Protein AF-A0A5C8KXN1-F1 (afdb_monomer)

Radius of gyration: 22.76 Å; Cα contacts (8 Å, |Δi|>4): 412; chains: 1; bounding box: 54×72×53 Å

Sequence (334 aa):
MTYLAVIAALSIFSLLAGGRVLEQFNQSLTIHLWFLLMFLFTQALLPLSLKADRRFGLGAVAALVLATALVDLARAMPLAAGELPVLGERVTDSGQALGWINAIAVWLLPQQLGIAWRKGRFSGPWTGLGFLLLGLAWLLGTFVLGYPAAMVGVDFEGRSNMLPPTLALVGVIWLQVGAVLLLERPAHALLDRLDLGRTVALVAAMGMPLYLWHKLAELPAAWLGARLQLPIDAGLPGDSSFWMGRLWWLGLCLLMVVPVIAAVLSFELRRRRDLQAARDTATIVAGGVALSAGIAVALALGAWPGALLGVVGVAAASWWLRVAPPPGSARDPR

Mean predicted aligned error: 6.68 Å

pLDDT: mean 89.14, std 10.02, range [38.12, 98.5]

Structure (mmCIF, N/CA/C/O backbone):
data_AF-A0A5C8KXN1-F1
#
_entry.id   AF-A0A5C8KXN1-F1
#
loop_
_atom_site.group_PDB
_atom_site.id
_atom_site.type_symbol
_atom_site.label_atom_id
_atom_site.label_alt_id
_atom_site.label_comp_id
_atom_site.label_asym_id
_atom_site.label_entity_id
_atom_site.label_seq_id
_atom_site.pdbx_PDB_ins_code
_atom_site.Cartn_x
_atom_site.Cartn_y
_atom_site.Cartn_z
_atom_site.occupancy
_atom_site.B_iso_or_equiv
_atom_site.auth_seq_id
_atom_site.auth_comp_id
_atom_site.auth_asym_id
_atom_site.auth_atom_id
_atom_site.pdbx_PDB_model_num
ATOM 1 N N . MET A 1 1 ? -3.294 17.177 -5.575 1.00 84.50 1 MET A N 1
ATOM 2 C CA . MET A 1 1 ? -3.221 18.355 -6.472 1.00 84.50 1 MET A CA 1
ATOM 3 C C . MET A 1 1 ? -1.786 18.839 -6.613 1.00 84.50 1 MET A C 1
ATOM 5 O O . MET A 1 1 ? -1.248 18.687 -7.694 1.00 84.50 1 MET A O 1
ATOM 9 N N . THR A 1 2 ? -1.155 19.347 -5.543 1.00 89.50 2 THR A N 1
ATOM 10 C CA . THR A 1 2 ? 0.216 19.899 -5.581 1.00 89.50 2 THR A CA 1
ATOM 11 C C . THR A 1 2 ? 1.223 18.946 -6.220 1.00 89.50 2 THR A C 1
ATOM 13 O O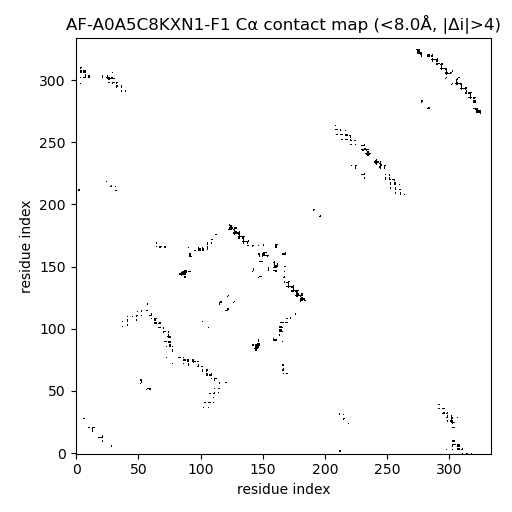 . THR A 1 2 ? 1.955 19.349 -7.110 1.00 89.50 2 THR A O 1
ATOM 16 N N . TYR A 1 3 ? 1.196 17.673 -5.819 1.00 91.69 3 TYR A N 1
ATOM 17 C CA . TYR A 1 3 ? 2.082 16.647 -6.361 1.00 91.69 3 TYR A CA 1
ATOM 18 C C . TYR A 1 3 ? 1.989 16.509 -7.890 1.00 91.69 3 TYR A C 1
ATOM 20 O O . TYR A 1 3 ? 2.976 16.708 -8.591 1.00 91.69 3 TYR A O 1
ATOM 28 N N . LEU A 1 4 ? 0.782 16.260 -8.417 1.00 91.75 4 LEU A N 1
ATOM 29 C CA . LEU A 1 4 ? 0.565 16.132 -9.861 1.00 91.75 4 LEU A CA 1
ATOM 30 C C . LEU A 1 4 ? 0.904 17.425 -10.619 1.00 91.75 4 LEU A C 1
ATOM 32 O O . LEU A 1 4 ? 1.424 17.356 -11.725 1.00 91.75 4 LEU A O 1
ATOM 36 N N . ALA A 1 5 ? 0.659 18.596 -10.022 1.00 91.75 5 ALA A N 1
ATOM 37 C CA . ALA A 1 5 ? 1.014 19.877 -10.631 1.00 91.75 5 ALA A CA 1
ATOM 38 C C . ALA A 1 5 ? 2.534 20.052 -10.756 1.00 91.75 5 ALA A C 1
ATOM 40 O O . ALA A 1 5 ? 3.011 20.497 -11.797 1.00 91.75 5 ALA A O 1
ATOM 41 N N . VAL A 1 6 ? 3.297 19.657 -9.731 1.00 91.56 6 VAL A N 1
ATOM 42 C CA . VAL A 1 6 ? 4.765 19.687 -9.784 1.00 91.56 6 VAL A CA 1
ATOM 43 C C . VAL A 1 6 ? 5.296 18.696 -10.812 1.00 91.56 6 VAL A C 1
ATOM 45 O O . VAL A 1 6 ? 6.147 19.071 -11.610 1.00 91.56 6 VAL A O 1
ATOM 48 N N . ILE A 1 7 ? 4.763 17.473 -10.871 1.00 91.56 7 ILE A N 1
ATOM 49 C CA . ILE A 1 7 ? 5.172 16.505 -11.900 1.00 91.56 7 ILE A CA 1
ATOM 50 C C . ILE A 1 7 ? 4.841 17.009 -13.304 1.00 91.56 7 ILE A C 1
ATOM 52 O O . ILE A 1 7 ? 5.679 16.896 -14.196 1.00 91.56 7 ILE A O 1
ATOM 56 N N . ALA A 1 8 ? 3.660 17.595 -13.511 1.00 91.06 8 ALA A N 1
ATOM 57 C CA . ALA A 1 8 ? 3.289 18.172 -14.799 1.00 91.06 8 ALA A CA 1
ATOM 58 C C . ALA A 1 8 ? 4.257 19.298 -15.203 1.00 91.06 8 ALA A C 1
ATOM 60 O O . ALA A 1 8 ? 4.746 19.308 -16.330 1.00 91.06 8 ALA A O 1
ATOM 61 N N . ALA A 1 9 ? 4.603 20.197 -14.275 1.00 90.88 9 ALA A N 1
ATOM 62 C CA . ALA A 1 9 ? 5.568 21.269 -14.519 1.00 90.88 9 ALA A CA 1
ATOM 63 C C . ALA A 1 9 ? 6.977 20.734 -14.827 1.00 90.88 9 ALA A C 1
ATOM 65 O O . ALA A 1 9 ? 7.603 21.181 -15.787 1.00 90.88 9 ALA A O 1
ATOM 66 N N . LEU A 1 10 ? 7.456 19.744 -14.064 1.00 88.56 10 LEU A N 1
ATOM 67 C CA . LEU A 1 10 ? 8.739 19.077 -14.313 1.00 88.56 10 LEU A CA 1
ATOM 68 C C . LEU A 1 10 ? 8.760 18.376 -15.672 1.00 88.56 10 LEU A C 1
ATOM 70 O O . LEU A 1 10 ? 9.767 18.430 -16.373 1.00 88.56 10 LEU A O 1
ATOM 74 N N . SER A 1 11 ? 7.646 17.760 -16.063 1.00 88.44 11 SER A N 1
ATOM 75 C CA . SER A 1 11 ? 7.512 17.093 -17.357 1.00 88.44 11 SER A CA 1
ATOM 76 C C . SER A 1 11 ? 7.594 18.092 -18.509 1.00 88.44 11 SER A C 1
ATOM 78 O O . SER A 1 11 ? 8.370 17.889 -19.437 1.00 88.44 11 SER A O 1
ATOM 80 N N . ILE A 1 12 ? 6.866 19.210 -18.416 1.00 88.81 12 ILE A N 1
ATOM 81 C CA . ILE A 1 12 ? 6.925 20.299 -19.403 1.00 88.81 12 ILE A CA 1
ATOM 82 C C . ILE A 1 12 ? 8.348 20.859 -19.492 1.00 88.81 12 ILE A C 1
ATOM 84 O O . ILE A 1 12 ? 8.893 20.981 -20.586 1.00 88.81 12 ILE A O 1
ATOM 88 N N . PHE A 1 13 ? 8.977 21.149 -18.351 1.00 87.81 13 PHE A N 1
ATOM 89 C CA . PHE A 1 13 ? 10.355 21.636 -18.317 1.00 87.81 13 PHE A CA 1
ATOM 90 C C . PHE A 1 13 ? 11.332 20.636 -18.949 1.00 87.81 13 PHE A C 1
ATOM 92 O O . PHE A 1 13 ? 12.185 21.026 -19.743 1.00 87.81 13 PHE A O 1
ATOM 99 N N . SER A 1 14 ? 11.190 19.341 -18.652 1.00 86.25 14 SER A N 1
ATOM 100 C CA . SER A 1 14 ? 12.046 18.306 -19.231 1.00 86.25 14 SER A CA 1
ATOM 101 C C . SER A 1 14 ? 11.882 18.207 -20.746 1.00 86.25 14 SER A C 1
ATOM 103 O O . SER A 1 14 ? 12.890 18.059 -21.432 1.00 86.25 14 SER A O 1
ATOM 105 N N . LEU A 1 15 ? 10.662 18.336 -21.276 1.00 85.75 15 LEU A N 1
ATOM 106 C CA . LEU A 1 15 ? 10.415 18.367 -22.722 1.00 85.75 15 LEU A CA 1
ATOM 107 C C . LEU A 1 15 ? 11.100 19.566 -23.386 1.00 85.75 15 LEU A C 1
ATOM 109 O O . LEU A 1 15 ? 11.745 19.402 -24.419 1.00 85.75 15 LEU A O 1
ATOM 113 N N . LEU A 1 16 ? 11.036 20.743 -22.756 1.00 86.94 16 LEU A N 1
ATOM 114 C CA . LEU A 1 16 ? 11.735 21.945 -23.226 1.00 86.94 16 LEU A CA 1
ATOM 115 C C . LEU A 1 16 ? 13.267 21.794 -23.168 1.00 86.94 16 LEU A C 1
ATOM 117 O O . LEU A 1 16 ? 13.970 22.375 -23.990 1.00 86.94 16 LEU A O 1
ATOM 121 N N . ALA A 1 17 ? 13.784 20.993 -22.233 1.00 83.31 17 ALA A N 1
ATOM 122 C CA . ALA A 1 17 ? 15.212 20.733 -22.037 1.00 83.31 17 ALA A CA 1
ATOM 123 C C . ALA A 1 17 ? 15.749 19.488 -22.786 1.00 83.31 17 ALA A C 1
ATOM 125 O O . ALA A 1 17 ? 16.870 19.054 -22.519 1.00 83.31 17 ALA A O 1
ATOM 126 N N . GLY A 1 18 ? 14.981 18.890 -23.709 1.00 76.81 18 GLY A N 1
ATOM 127 C CA . GLY A 1 18 ? 15.437 17.767 -24.549 1.00 76.81 18 GLY A CA 1
ATOM 128 C C . GLY A 1 18 ? 15.073 16.354 -24.059 1.00 76.81 18 GLY A C 1
ATOM 129 O O . GLY A 1 18 ? 15.656 15.379 -24.526 1.00 76.81 18 GLY A O 1
ATOM 130 N N . GLY A 1 19 ? 14.131 16.219 -23.120 1.00 70.25 19 GLY A N 1
ATOM 131 C CA . GLY A 1 19 ? 13.332 15.007 -22.857 1.00 70.25 19 GLY A CA 1
ATOM 132 C C . GLY A 1 19 ? 13.994 13.830 -22.123 1.00 70.25 19 GLY A C 1
ATOM 133 O O . GLY A 1 19 ? 13.282 13.021 -21.535 1.00 70.25 19 GLY A O 1
ATOM 134 N N . ARG A 1 20 ? 15.330 13.738 -22.086 1.00 68.88 20 ARG A N 1
ATOM 135 C CA . ARG A 1 20 ? 16.053 12.534 -21.606 1.00 68.88 20 ARG A CA 1
ATOM 136 C C . ARG A 1 20 ? 15.731 12.103 -20.170 1.00 68.88 20 ARG A C 1
ATOM 138 O O . ARG A 1 20 ? 15.739 10.917 -19.872 1.00 68.88 20 ARG A O 1
ATOM 145 N N . VAL A 1 21 ? 15.458 13.055 -19.276 1.00 63.97 21 VAL A N 1
ATOM 146 C CA . VAL A 1 21 ? 15.154 12.764 -17.863 1.00 63.97 21 VAL A CA 1
ATOM 147 C C . VAL A 1 21 ? 13.739 12.199 -17.704 1.00 63.97 21 VAL A C 1
ATOM 149 O O . VAL A 1 21 ? 13.503 11.353 -16.850 1.00 63.97 21 VAL A O 1
ATOM 152 N N . LEU A 1 22 ? 12.786 12.630 -18.529 1.00 71.31 22 LEU A N 1
ATOM 153 C CA .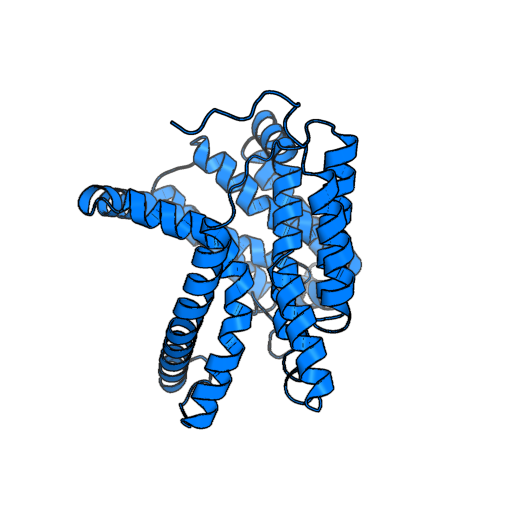 LEU A 1 22 ? 11.396 12.199 -18.415 1.00 71.31 22 LEU A CA 1
ATOM 154 C C . LEU A 1 22 ? 11.209 10.739 -18.840 1.00 71.31 22 LEU A C 1
ATOM 156 O O . LEU A 1 22 ? 10.436 10.027 -18.212 1.00 71.31 22 LEU A O 1
ATOM 160 N N . GLU A 1 23 ? 11.943 10.275 -19.851 1.00 73.75 23 GLU A N 1
ATOM 161 C CA . GLU A 1 23 ? 11.783 8.933 -20.425 1.00 73.75 23 GLU A CA 1
ATOM 162 C C . GLU A 1 23 ? 12.036 7.811 -19.403 1.00 73.75 23 GLU A C 1
ATOM 164 O O . GLU A 1 23 ? 11.234 6.887 -19.282 1.00 73.75 23 GLU A O 1
ATOM 169 N N . GLN A 1 24 ? 13.084 7.940 -18.584 1.00 72.06 24 GLN A N 1
ATOM 170 C CA . GLN A 1 24 ? 13.444 6.939 -17.571 1.00 72.06 24 GLN A CA 1
ATOM 171 C C . GLN A 1 24 ? 12.503 6.932 -16.356 1.00 72.06 24 GLN A C 1
ATOM 173 O O . GLN A 1 24 ? 12.354 5.908 -15.690 1.00 72.06 24 GLN A O 1
ATOM 178 N N . PHE A 1 25 ? 11.849 8.057 -16.059 1.00 77.00 25 PHE A N 1
ATOM 179 C CA . PHE A 1 25 ? 11.115 8.240 -14.803 1.00 77.00 25 PHE A CA 1
ATOM 180 C C . PHE A 1 25 ? 9.614 8.470 -14.971 1.00 77.00 25 PHE A C 1
ATOM 182 O O . PHE A 1 25 ? 8.900 8.566 -13.970 1.00 77.00 25 PHE A O 1
ATOM 189 N N . ASN A 1 26 ? 9.117 8.493 -16.211 1.00 85.50 26 ASN A N 1
ATOM 190 C CA . ASN A 1 26 ? 7.722 8.790 -16.529 1.00 85.50 26 ASN A CA 1
ATOM 191 C C . ASN A 1 26 ? 6.742 7.926 -15.722 1.00 85.50 26 ASN A C 1
ATOM 193 O O . ASN A 1 26 ? 5.816 8.434 -15.088 1.00 85.50 26 ASN A O 1
ATOM 197 N N . GLN A 1 27 ? 6.978 6.613 -15.716 1.00 86.62 27 GLN A N 1
ATOM 198 C CA . GLN A 1 27 ? 6.162 5.651 -14.976 1.00 86.62 27 GLN A CA 1
ATOM 199 C C . GLN A 1 27 ? 6.525 5.611 -13.485 1.00 86.62 27 GLN A C 1
ATOM 201 O O . GLN A 1 27 ? 5.640 5.575 -12.633 1.00 86.62 27 GLN A O 1
ATOM 206 N N . SER A 1 28 ? 7.811 5.704 -13.133 1.00 86.56 28 SER A N 1
ATOM 207 C CA . SER A 1 28 ? 8.256 5.640 -11.729 1.00 86.56 28 SER A CA 1
ATOM 208 C C . SER A 1 28 ? 7.628 6.737 -10.851 1.00 86.56 28 SER A C 1
ATOM 210 O O . SER A 1 28 ? 7.198 6.482 -9.723 1.00 86.56 28 SER A O 1
ATOM 212 N N . LEU A 1 29 ? 7.468 7.948 -11.396 1.00 89.50 29 LEU A N 1
ATOM 213 C CA . LEU A 1 29 ? 6.851 9.079 -10.694 1.00 89.50 29 LEU A CA 1
ATOM 214 C C . LEU A 1 29 ? 5.347 8.925 -10.451 1.00 89.50 29 LEU A C 1
ATOM 216 O O . LEU A 1 29 ? 4.774 9.692 -9.685 1.00 89.50 29 LEU A O 1
ATOM 220 N N . THR A 1 30 ? 4.684 7.961 -11.082 1.00 92.25 30 THR A N 1
ATOM 221 C CA . THR A 1 30 ? 3.230 7.782 -10.958 1.00 92.25 30 THR A CA 1
ATOM 222 C C . THR A 1 30 ? 2.837 6.394 -10.486 1.00 92.25 30 THR A C 1
ATOM 224 O O . THR A 1 30 ? 1.725 6.245 -9.996 1.00 92.25 30 THR A O 1
ATOM 227 N N . ILE A 1 31 ? 3.742 5.408 -10.507 1.00 90.25 31 ILE A N 1
ATOM 228 C CA . ILE A 1 31 ? 3.421 4.027 -10.136 1.00 90.25 31 ILE A CA 1
ATOM 229 C C . ILE A 1 31 ? 2.803 3.948 -8.738 1.00 90.25 31 ILE A C 1
ATOM 231 O O . ILE A 1 31 ? 1.723 3.402 -8.576 1.00 90.25 31 ILE A O 1
ATOM 235 N N . HIS A 1 32 ? 3.387 4.606 -7.734 1.00 91.12 32 HIS A N 1
ATOM 236 C CA . HIS A 1 32 ? 2.858 4.623 -6.365 1.00 91.12 32 HIS A CA 1
ATOM 237 C C . HIS A 1 32 ? 1.430 5.222 -6.264 1.00 91.12 32 HIS A C 1
ATOM 239 O O . HIS A 1 32 ? 0.727 5.020 -5.279 1.00 91.12 32 HIS A O 1
ATOM 245 N N . LEU A 1 33 ? 0.903 5.908 -7.276 1.00 93.31 33 LEU A N 1
ATOM 246 C CA . LEU A 1 33 ? -0.486 6.373 -7.247 1.00 93.31 33 LEU A CA 1
ATOM 247 C C . LEU A 1 33 ? -1.510 5.222 -7.241 1.00 93.31 33 LEU A C 1
ATOM 249 O O . LEU A 1 33 ? -2.632 5.427 -6.775 1.00 93.31 33 LEU A O 1
ATOM 253 N N . TRP A 1 34 ? -1.136 4.007 -7.667 1.00 91.31 34 TRP A N 1
ATOM 254 C CA . TRP A 1 34 ? -2.027 2.839 -7.612 1.00 91.31 34 TRP A CA 1
ATOM 255 C C . TRP A 1 34 ? -2.478 2.529 -6.177 1.00 91.31 34 TRP A C 1
ATOM 257 O O . TRP A 1 34 ? -3.666 2.323 -5.928 1.00 91.31 34 TRP A O 1
ATOM 267 N N . PHE A 1 35 ? -1.562 2.577 -5.204 1.00 90.56 35 PHE A N 1
ATOM 268 C CA . PHE A 1 35 ? -1.917 2.334 -3.807 1.00 90.56 35 PHE A CA 1
ATOM 269 C C . PHE A 1 35 ? -2.748 3.486 -3.237 1.00 90.56 35 PHE A C 1
ATOM 271 O O . PHE A 1 35 ? -3.623 3.241 -2.414 1.00 90.56 35 PHE A O 1
ATOM 278 N N . LEU A 1 36 ? -2.575 4.724 -3.719 1.00 92.69 36 LEU A N 1
ATOM 279 C CA . LEU A 1 36 ? -3.463 5.825 -3.334 1.00 92.69 36 LEU A CA 1
ATOM 280 C C . LEU A 1 36 ? -4.910 5.569 -3.783 1.00 92.69 36 LEU A C 1
ATOM 282 O O . LEU A 1 36 ? -5.832 5.836 -3.015 1.00 92.69 36 LEU A O 1
ATOM 286 N N . LEU A 1 37 ? -5.120 5.021 -4.986 1.00 92.81 37 LEU A N 1
ATOM 287 C CA . LEU A 1 37 ? -6.454 4.610 -5.446 1.00 92.81 37 LEU A CA 1
ATOM 288 C C . LEU A 1 37 ? -7.045 3.525 -4.543 1.00 92.81 37 LEU A C 1
ATOM 290 O O . LEU A 1 37 ? -8.185 3.655 -4.098 1.00 92.81 37 LEU A O 1
ATOM 294 N N . MET A 1 38 ? -6.263 2.488 -4.230 1.00 91.06 38 MET A N 1
ATOM 295 C CA . MET A 1 38 ? -6.711 1.407 -3.344 1.00 91.06 38 MET A CA 1
ATOM 296 C C . MET A 1 38 ? -7.004 1.913 -1.932 1.00 91.06 38 MET A C 1
ATOM 298 O O . MET A 1 38 ? -8.001 1.516 -1.329 1.00 91.06 38 MET A O 1
ATOM 302 N N . PHE A 1 39 ? -6.185 2.832 -1.420 1.00 92.00 39 PHE A N 1
ATOM 303 C CA . PHE A 1 39 ? -6.394 3.481 -0.134 1.00 92.00 39 PHE A CA 1
ATOM 304 C C . PHE A 1 39 ? -7.705 4.269 -0.125 1.00 92.00 39 PHE A C 1
ATOM 306 O O . PHE A 1 39 ? -8.543 4.029 0.739 1.00 92.00 39 PHE A O 1
ATOM 313 N N . LEU A 1 40 ? -7.927 5.155 -1.103 1.00 93.19 40 LEU A N 1
ATOM 314 C CA . LEU A 1 40 ? -9.163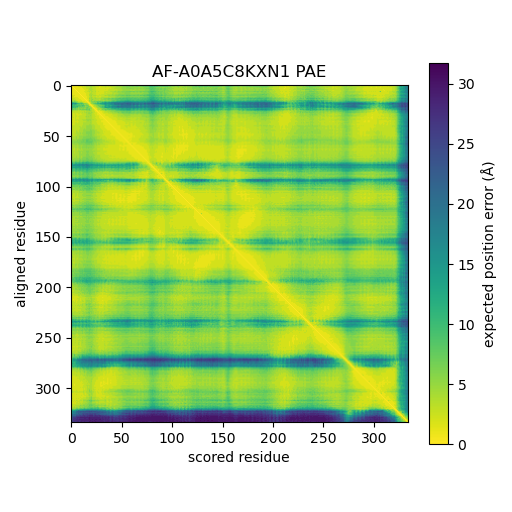 5.940 -1.207 1.00 93.19 40 LEU A CA 1
ATOM 315 C C . LEU A 1 40 ? -10.399 5.042 -1.296 1.00 93.19 40 LEU A C 1
ATOM 317 O O . LEU A 1 40 ? -11.383 5.281 -0.598 1.00 93.19 40 LEU A O 1
ATOM 321 N N . PHE A 1 41 ? -10.329 3.986 -2.104 1.00 92.25 41 PHE A N 1
ATOM 322 C CA . PHE A 1 41 ? -11.393 2.997 -2.228 1.00 92.25 41 PHE A CA 1
ATOM 323 C C . PHE A 1 41 ? -11.666 2.273 -0.900 1.00 92.25 41 PHE A C 1
ATOM 325 O O . PHE A 1 41 ? -12.806 2.207 -0.440 1.00 92.25 41 PHE A O 1
ATOM 332 N N . THR A 1 42 ? -10.616 1.800 -0.229 1.00 94.19 42 THR A N 1
ATOM 333 C CA . THR A 1 42 ? -10.706 1.116 1.071 1.00 94.19 42 THR A CA 1
ATOM 334 C C . THR A 1 42 ? -11.315 2.028 2.141 1.00 94.19 42 THR A C 1
ATOM 336 O O . THR A 1 42 ? -12.223 1.611 2.866 1.00 94.19 42 THR A O 1
ATOM 339 N N . GLN A 1 43 ? -10.897 3.299 2.177 1.00 93.69 43 GLN A N 1
ATOM 340 C CA . GLN A 1 43 ? -11.454 4.313 3.075 1.00 93.69 43 GLN A CA 1
ATOM 341 C C . GLN A 1 43 ? -12.920 4.632 2.754 1.00 93.69 43 GLN A C 1
ATOM 343 O O . GLN A 1 43 ? -13.736 4.746 3.668 1.00 93.69 43 GLN A O 1
ATOM 348 N N . ALA A 1 44 ? -13.297 4.713 1.475 1.00 93.25 44 ALA A N 1
ATOM 349 C CA . ALA A 1 44 ? -14.690 4.918 1.072 1.00 93.25 44 ALA A CA 1
ATOM 350 C C . ALA A 1 44 ? -15.603 3.769 1.543 1.00 93.25 44 ALA A C 1
ATOM 352 O O . ALA A 1 44 ? -16.763 3.991 1.893 1.00 93.25 44 ALA A O 1
ATOM 353 N N . LEU A 1 45 ? -15.066 2.548 1.624 1.00 95.62 45 LEU A N 1
ATOM 354 C CA . LEU A 1 45 ? -15.764 1.360 2.122 1.00 95.62 45 LEU A CA 1
ATOM 355 C C . LEU A 1 45 ? -15.672 1.167 3.645 1.00 95.62 45 LEU A C 1
ATOM 357 O O . LEU A 1 45 ? -16.229 0.197 4.173 1.00 95.62 45 LEU A O 1
ATOM 361 N N . LEU A 1 46 ? -15.034 2.077 4.388 1.00 96.06 46 LEU A N 1
ATOM 362 C CA . LEU A 1 46 ? -14.943 2.000 5.850 1.00 96.06 46 LEU A CA 1
ATOM 363 C C . LEU A 1 46 ? -16.319 1.897 6.541 1.00 96.06 46 LEU A C 1
ATOM 365 O O . LEU A 1 46 ? -16.472 1.035 7.411 1.00 96.06 46 LEU A O 1
ATOM 369 N N . PRO A 1 47 ? -17.365 2.669 6.167 1.00 95.75 47 PRO A N 1
ATOM 370 C CA . PRO A 1 47 ? -18.680 2.548 6.799 1.00 95.75 47 PRO A CA 1
ATOM 371 C C . PRO A 1 47 ? -19.309 1.164 6.602 1.00 95.75 47 PRO A C 1
ATOM 373 O O . PRO A 1 47 ? -19.938 0.632 7.520 1.00 95.75 47 PRO A O 1
ATOM 376 N N . LEU A 1 48 ? -19.127 0.567 5.421 1.00 96.88 48 LEU A N 1
ATOM 377 C CA . LEU A 1 48 ? -19.585 -0.792 5.128 1.00 96.88 48 LEU A CA 1
ATOM 378 C C . LEU A 1 48 ? -18.773 -1.819 5.912 1.00 96.88 48 LEU A C 1
ATOM 380 O O . LEU A 1 48 ? -19.352 -2.742 6.482 1.00 96.88 48 LEU A O 1
ATOM 384 N N . SER A 1 49 ? -17.464 -1.600 6.040 1.00 97.38 49 SER A N 1
ATOM 385 C CA . SER A 1 49 ? -16.585 -2.456 6.835 1.00 97.38 49 SER A CA 1
ATOM 386 C C . SER A 1 49 ? -17.010 -2.477 8.306 1.00 97.38 49 SER A C 1
ATOM 388 O O . SER A 1 49 ? -17.199 -3.544 8.886 1.00 97.38 49 SER A O 1
ATOM 390 N N . LEU A 1 50 ? -17.308 -1.304 8.877 1.00 97.75 50 LEU A N 1
ATOM 391 C CA . LEU A 1 50 ? -17.826 -1.159 10.241 1.00 97.75 50 LEU A CA 1
ATOM 392 C C . LEU A 1 50 ? -19.212 -1.791 10.438 1.00 97.75 50 LEU A C 1
ATOM 394 O O . LEU A 1 50 ? -19.521 -2.230 11.549 1.00 97.75 50 LEU A O 1
ATOM 398 N N . LYS A 1 51 ? -20.074 -1.791 9.411 1.00 97.75 51 LYS A N 1
ATOM 399 C CA . LYS A 1 51 ? -21.376 -2.484 9.443 1.00 97.75 51 LYS A CA 1
ATOM 400 C C . LYS A 1 51 ? -21.187 -4.001 9.395 1.00 97.75 51 LYS A C 1
ATOM 402 O O . LYS A 1 51 ? -21.816 -4.705 10.181 1.00 97.75 51 LYS A O 1
ATOM 407 N N . ALA A 1 52 ? -20.302 -4.488 8.527 1.00 97.31 52 ALA A N 1
ATOM 408 C CA . ALA A 1 52 ? -19.981 -5.905 8.408 1.00 97.31 52 ALA A CA 1
ATOM 409 C C . ALA A 1 52 ? -19.376 -6.454 9.707 1.00 97.31 52 ALA A C 1
ATOM 411 O O . ALA A 1 52 ? -19.866 -7.456 10.219 1.00 97.31 52 ALA A O 1
ATOM 412 N N . ASP A 1 53 ? -18.412 -5.758 10.316 1.00 97.06 53 ASP A N 1
ATOM 413 C CA . ASP A 1 53 ? -17.850 -6.173 11.607 1.00 97.06 53 ASP A CA 1
ATOM 414 C C . ASP A 1 53 ? -18.886 -6.110 12.747 1.00 97.06 53 ASP A C 1
ATOM 416 O O . ASP A 1 53 ? -18.896 -6.973 13.625 1.00 97.06 53 ASP A O 1
ATOM 420 N N . ARG A 1 54 ? -19.801 -5.130 12.746 1.00 96.69 54 ARG A N 1
ATOM 421 C CA . ARG A 1 54 ? -20.894 -5.093 13.736 1.00 96.69 54 ARG A CA 1
ATOM 422 C C . ARG A 1 54 ? -21.824 -6.301 13.621 1.00 96.69 54 ARG A C 1
ATOM 424 O O . ARG A 1 54 ? -22.260 -6.806 14.648 1.00 96.69 54 ARG A O 1
ATOM 431 N N . ARG A 1 55 ? -22.127 -6.744 12.397 1.00 97.25 55 ARG A N 1
ATOM 432 C CA . ARG A 1 55 ? -23.074 -7.839 12.140 1.00 97.25 55 ARG A CA 1
ATOM 433 C C . ARG A 1 55 ? -22.444 -9.228 12.238 1.00 97.25 55 ARG A C 1
ATOM 435 O O . ARG A 1 55 ? -23.097 -10.143 12.720 1.00 97.25 55 ARG A O 1
ATOM 442 N N . PHE A 1 56 ? -21.207 -9.382 11.773 1.00 97.44 56 PHE A N 1
ATOM 443 C CA . PHE A 1 56 ? -20.558 -10.685 11.597 1.00 97.44 56 PHE A CA 1
ATOM 444 C C . PHE A 1 56 ? -19.258 -10.841 12.398 1.00 97.44 56 PHE A C 1
ATOM 446 O O . PHE A 1 56 ? -18.736 -11.948 12.502 1.00 97.44 56 PHE A O 1
ATOM 453 N N . GLY A 1 57 ? -18.708 -9.762 12.964 1.00 96.06 57 GLY A N 1
ATOM 454 C CA . GLY A 1 57 ? -17.415 -9.780 13.650 1.00 96.06 57 GLY A CA 1
ATOM 455 C C . GLY A 1 57 ? -16.300 -10.360 12.785 1.00 96.06 57 GLY A C 1
ATOM 456 O O . GLY A 1 57 ? -16.145 -9.975 11.627 1.00 96.06 57 GLY A O 1
ATOM 457 N N . LEU A 1 58 ? -15.563 -11.338 13.323 1.00 97.12 58 LEU A N 1
ATOM 458 C CA . LEU A 1 58 ? -14.517 -12.054 12.580 1.00 97.12 58 LEU A CA 1
ATOM 459 C C . LEU A 1 58 ? -15.064 -12.871 11.394 1.00 97.12 58 LEU A C 1
ATOM 461 O O . LEU A 1 58 ? -14.304 -13.211 10.493 1.00 97.12 58 LEU A O 1
ATOM 465 N N . GLY A 1 59 ? -16.376 -13.114 11.320 1.00 97.50 59 GLY A N 1
ATOM 466 C CA . GLY A 1 59 ? -17.010 -13.678 10.128 1.00 97.50 59 GLY A CA 1
ATOM 467 C C . GLY A 1 59 ? -16.840 -12.795 8.886 1.00 97.50 59 GLY A C 1
ATOM 468 O O . GLY A 1 59 ? -16.740 -13.319 7.782 1.00 97.50 59 GLY A O 1
ATOM 469 N N . ALA A 1 60 ? -16.717 -11.469 9.047 1.00 97.38 60 ALA A N 1
ATOM 470 C CA . ALA A 1 60 ? -16.410 -10.568 7.933 1.00 97.38 60 ALA A CA 1
ATOM 471 C C . ALA A 1 60 ? -14.986 -10.787 7.392 1.00 97.38 60 ALA A C 1
ATOM 473 O O . ALA A 1 60 ? -14.776 -10.751 6.184 1.00 97.38 60 ALA A O 1
ATOM 474 N N . VAL A 1 61 ? -14.023 -11.064 8.278 1.00 97.56 61 VAL A N 1
ATOM 475 C CA . VAL A 1 61 ? -12.644 -11.426 7.908 1.00 97.56 61 VAL A CA 1
ATOM 476 C C . VAL A 1 61 ? -12.646 -12.759 7.158 1.00 97.56 61 VAL A C 1
ATOM 478 O O . VAL A 1 61 ? -12.107 -12.839 6.057 1.00 97.56 61 VAL A O 1
ATOM 481 N N . ALA A 1 62 ? -13.317 -13.778 7.703 1.00 97.94 62 ALA A N 1
ATOM 482 C CA . ALA A 1 62 ? -13.433 -15.087 7.059 1.00 97.94 62 ALA A CA 1
ATOM 483 C C . ALA A 1 62 ? -14.094 -14.998 5.672 1.00 97.94 62 ALA A C 1
ATOM 485 O O . ALA A 1 62 ? -13.631 -15.641 4.733 1.00 97.94 62 ALA A O 1
ATOM 486 N N . ALA A 1 63 ? -15.123 -14.160 5.514 1.00 97.69 63 ALA A N 1
ATOM 487 C CA . ALA A 1 63 ? -15.788 -13.944 4.232 1.00 97.69 63 ALA A CA 1
ATOM 488 C C . ALA A 1 63 ? -14.861 -13.319 3.176 1.00 97.69 63 ALA A C 1
ATOM 490 O O . ALA A 1 63 ? -14.913 -13.728 2.021 1.00 97.69 63 ALA A O 1
ATOM 491 N N . LEU A 1 64 ? -13.996 -12.368 3.551 1.00 97.81 64 LEU A N 1
ATOM 492 C CA . LEU A 1 64 ? -13.018 -11.777 2.626 1.00 97.81 64 LEU A CA 1
ATOM 493 C C . LEU A 1 64 ? -11.945 -12.790 2.200 1.00 97.81 64 LEU A C 1
ATOM 495 O O . LEU A 1 64 ? -11.588 -12.856 1.024 1.00 97.81 64 LEU A O 1
ATOM 499 N N . VAL A 1 65 ? -11.463 -13.612 3.136 1.00 98.19 65 VAL A N 1
ATOM 500 C CA . VAL A 1 65 ? -10.512 -14.698 2.841 1.00 98.19 65 VAL A CA 1
ATOM 501 C C . VAL A 1 65 ? -11.146 -15.729 1.907 1.00 98.19 65 VAL A C 1
ATOM 503 O O . VAL A 1 65 ? -10.544 -16.095 0.900 1.00 98.19 65 VAL A O 1
ATOM 506 N N . LEU A 1 66 ? -12.383 -16.145 2.195 1.00 97.75 66 LEU A N 1
ATOM 507 C CA . LEU A 1 66 ? -13.129 -17.079 1.356 1.00 97.75 66 LEU A CA 1
ATOM 508 C C . LEU A 1 66 ? -13.395 -16.496 -0.035 1.00 97.75 66 LEU A C 1
ATOM 510 O O . LEU A 1 66 ? -13.190 -17.190 -1.022 1.00 97.75 66 LEU A O 1
ATOM 514 N N . ALA A 1 67 ? -13.795 -15.226 -0.130 1.00 96.88 67 ALA A N 1
ATOM 515 C CA . ALA A 1 67 ? -13.982 -14.553 -1.413 1.00 96.88 67 ALA A CA 1
ATOM 516 C C . ALA A 1 67 ? -12.685 -14.550 -2.236 1.00 96.88 67 ALA A C 1
ATOM 518 O O . ALA A 1 67 ? -12.724 -14.870 -3.420 1.00 96.88 67 ALA A O 1
ATOM 519 N N . THR A 1 68 ? -11.544 -14.274 -1.595 1.00 96.81 68 THR A N 1
ATOM 520 C CA . THR A 1 68 ? -10.229 -14.298 -2.254 1.00 96.81 68 THR A CA 1
ATOM 521 C C . THR A 1 68 ? -9.903 -15.695 -2.790 1.00 96.81 68 THR A C 1
ATOM 523 O O . THR A 1 68 ? -9.503 -15.847 -3.942 1.00 96.81 68 THR A O 1
ATOM 526 N N . ALA A 1 69 ? -10.139 -16.734 -1.981 1.00 96.31 69 ALA A N 1
ATOM 527 C CA . ALA A 1 69 ? -9.912 -18.120 -2.381 1.00 96.31 69 ALA A CA 1
ATOM 528 C C . ALA A 1 69 ? -10.832 -18.550 -3.535 1.00 96.31 69 ALA A C 1
ATOM 530 O O . ALA A 1 69 ? -10.377 -19.195 -4.473 1.00 96.31 69 ALA A O 1
ATOM 531 N N . LEU A 1 70 ? -12.113 -18.170 -3.497 1.00 95.69 70 LEU A N 1
ATOM 532 C CA . LEU A 1 70 ? -13.077 -18.490 -4.553 1.00 95.69 70 LEU A CA 1
ATOM 533 C C . LEU A 1 70 ? -12.729 -17.809 -5.878 1.00 95.69 70 LEU A C 1
ATOM 535 O O . LEU A 1 70 ? -12.872 -18.429 -6.927 1.00 95.69 70 LEU A O 1
ATOM 539 N N . VAL A 1 71 ? -12.256 -16.562 -5.845 1.00 95.25 71 VAL A N 1
ATOM 540 C CA . VAL A 1 71 ? -11.795 -15.862 -7.052 1.00 95.25 71 VAL A CA 1
ATOM 541 C C . VAL A 1 71 ? -10.546 -16.528 -7.619 1.00 95.25 71 VAL A C 1
ATOM 543 O O . VAL A 1 71 ? -10.485 -16.733 -8.825 1.00 95.25 71 VAL A O 1
ATOM 546 N N . ASP A 1 72 ? -9.579 -16.919 -6.789 1.00 95.00 72 ASP A N 1
ATOM 547 C CA . ASP A 1 72 ? -8.390 -17.631 -7.274 1.00 95.00 72 ASP A CA 1
ATOM 548 C C . ASP A 1 72 ? -8.743 -19.014 -7.841 1.00 95.00 72 ASP A C 1
ATOM 550 O O . ASP A 1 72 ? -8.278 -19.373 -8.922 1.00 95.00 72 ASP A O 1
ATOM 554 N N . LEU A 1 73 ? -9.663 -19.749 -7.212 1.00 93.19 73 LEU A N 1
ATOM 555 C CA . LEU A 1 73 ? -10.200 -20.991 -7.778 1.00 93.19 73 LEU A CA 1
ATOM 556 C C . LEU A 1 73 ? -10.925 -20.753 -9.111 1.00 93.19 73 LEU A C 1
ATOM 558 O O . LEU A 1 73 ? -10.756 -21.537 -10.042 1.00 93.19 73 LEU A O 1
ATOM 562 N N . ALA A 1 74 ? -11.691 -19.666 -9.231 1.00 92.56 74 ALA A N 1
ATOM 563 C CA . ALA A 1 74 ? -12.367 -19.293 -10.473 1.00 92.56 74 ALA A CA 1
ATOM 564 C C . ALA A 1 74 ? -11.392 -18.830 -11.567 1.00 92.56 74 ALA A C 1
ATOM 566 O O . ALA A 1 74 ? -11.681 -19.010 -12.746 1.00 92.56 74 ALA A O 1
ATOM 567 N N . ARG A 1 75 ? -10.242 -18.252 -11.201 1.00 91.56 75 ARG A N 1
ATOM 568 C CA . ARG A 1 75 ? -9.167 -17.907 -12.143 1.00 91.56 75 ARG A CA 1
ATOM 569 C C . ARG A 1 75 ? -8.473 -19.161 -12.653 1.00 91.56 75 ARG A C 1
ATOM 571 O O . ARG A 1 75 ? -8.322 -19.310 -13.855 1.00 91.56 75 ARG A O 1
ATOM 578 N N . ALA A 1 76 ? -8.098 -20.065 -11.751 1.00 91.00 76 ALA A N 1
ATOM 579 C CA . ALA A 1 76 ? -7.344 -21.261 -12.107 1.00 91.00 76 ALA A CA 1
ATOM 580 C C . ALA A 1 76 ? -8.185 -22.383 -12.737 1.00 91.00 76 ALA A C 1
ATOM 582 O O . ALA A 1 76 ? -7.619 -23.217 -13.443 1.00 91.00 76 ALA A O 1
ATOM 583 N N . MET A 1 77 ? -9.496 -22.428 -12.450 1.00 87.38 77 MET A N 1
ATOM 584 C CA . MET A 1 77 ? -10.450 -23.470 -12.869 1.00 87.38 77 MET A CA 1
ATOM 585 C C . MET A 1 77 ? -9.851 -24.891 -12.857 1.00 87.38 77 MET A C 1
ATOM 587 O O . MET A 1 77 ? -9.796 -25.540 -13.905 1.00 87.38 77 MET A O 1
ATOM 591 N N . PRO A 1 78 ? -9.362 -25.389 -11.703 1.00 83.94 78 PRO A N 1
ATOM 592 C CA . PRO A 1 78 ? -8.767 -26.719 -11.639 1.00 83.94 78 PRO A CA 1
ATOM 593 C C . PRO A 1 78 ? -9.821 -27.790 -11.959 1.00 83.94 78 PRO A C 1
ATOM 595 O O . PRO A 1 78 ? -10.898 -27.812 -11.363 1.00 83.94 78 PRO A O 1
ATOM 598 N N . LEU A 1 79 ? -9.506 -28.688 -12.893 1.00 83.12 79 LEU A N 1
ATOM 599 C CA . LEU A 1 79 ? -10.392 -29.770 -13.343 1.00 83.12 79 LEU A CA 1
ATOM 600 C C . LEU A 1 79 ? -10.155 -31.073 -12.566 1.00 83.12 79 LEU A C 1
ATOM 602 O O . LEU A 1 79 ? -11.032 -31.934 -12.519 1.00 83.12 79 LEU A O 1
ATOM 606 N N . ALA A 1 80 ? -8.986 -31.220 -11.937 1.00 86.19 80 ALA A N 1
ATOM 607 C CA . ALA A 1 80 ? -8.622 -32.393 -11.150 1.00 86.19 80 ALA A CA 1
ATOM 608 C C . ALA A 1 80 ? -7.764 -32.025 -9.930 1.00 86.19 80 ALA A C 1
ATOM 610 O O . ALA A 1 80 ? -7.004 -31.060 -9.950 1.00 86.19 80 ALA A O 1
ATOM 611 N N . ALA A 1 81 ? -7.822 -32.848 -8.876 1.00 82.38 81 ALA A N 1
ATOM 612 C CA . ALA A 1 81 ? -7.022 -32.646 -7.661 1.00 82.38 81 ALA A CA 1
ATOM 613 C C . ALA A 1 81 ? -5.501 -32.690 -7.918 1.00 82.38 81 ALA A C 1
ATOM 615 O O . ALA A 1 81 ? -4.736 -32.059 -7.195 1.00 82.38 81 ALA A O 1
ATOM 616 N N . GLY A 1 82 ? -5.063 -33.388 -8.973 1.00 83.94 82 GLY A N 1
ATOM 617 C CA . GLY A 1 82 ? -3.661 -33.411 -9.401 1.00 83.94 82 GLY A CA 1
ATOM 618 C C . GLY A 1 82 ? -3.135 -32.064 -9.911 1.00 83.94 82 GLY A C 1
ATOM 619 O O . GLY A 1 82 ? -1.929 -31.906 -10.047 1.00 83.94 82 GLY A O 1
ATOM 620 N N . GLU A 1 83 ? -4.012 -31.088 -10.159 1.00 85.69 83 GLU A N 1
ATOM 621 C CA . GLU A 1 83 ? -3.645 -29.747 -10.633 1.00 85.69 83 GLU A CA 1
ATOM 622 C C . GLU A 1 83 ? -3.439 -28.743 -9.487 1.00 85.69 83 GLU A C 1
ATOM 624 O O . GLU A 1 83 ? -3.030 -27.610 -9.726 1.00 85.69 83 GLU A O 1
ATOM 629 N N . LEU A 1 84 ? -3.695 -29.145 -8.235 1.00 85.31 84 LEU A N 1
ATOM 630 C CA . LEU A 1 84 ? -3.500 -28.288 -7.061 1.00 85.31 84 LEU A CA 1
ATOM 631 C C . LEU A 1 84 ? -2.054 -27.782 -6.883 1.00 85.31 84 LEU A C 1
ATOM 633 O O . LEU A 1 84 ? -1.906 -26.621 -6.508 1.00 85.31 84 LEU A O 1
ATOM 637 N N . PRO A 1 85 ? -0.991 -28.568 -7.160 1.00 89.12 85 PRO A N 1
ATOM 638 C CA . PRO A 1 85 ? 0.387 -28.083 -7.028 1.00 89.12 85 PRO A CA 1
ATOM 639 C C . PRO A 1 85 ? 0.762 -26.958 -8.004 1.00 89.12 85 PRO A C 1
ATOM 641 O O . PRO A 1 85 ? 1.702 -26.225 -7.736 1.00 89.12 85 PRO A O 1
ATOM 644 N N . VAL A 1 86 ? 0.031 -26.810 -9.114 1.00 90.00 86 VAL A N 1
ATOM 645 C CA . VAL A 1 86 ? 0.242 -25.757 -10.129 1.00 90.00 86 VAL A CA 1
ATOM 646 C C . VAL A 1 86 ? -0.872 -24.706 -10.102 1.00 90.00 86 VAL A C 1
ATOM 648 O O . VAL A 1 86 ? -1.068 -23.951 -11.057 1.00 90.00 86 VAL A O 1
ATOM 651 N N . LEU A 1 87 ? -1.649 -24.658 -9.014 1.00 91.81 87 LEU A N 1
ATOM 652 C CA . LEU A 1 87 ? -2.788 -23.756 -8.882 1.00 91.81 87 LEU A CA 1
ATOM 653 C C . LEU A 1 87 ? -2.345 -22.296 -9.013 1.00 91.81 87 LEU A C 1
ATOM 655 O O . LEU A 1 87 ? -2.945 -21.548 -9.780 1.00 91.81 87 LEU A O 1
ATOM 659 N N . GLY A 1 88 ? -1.300 -21.893 -8.292 1.00 90.44 88 GLY A N 1
ATOM 660 C CA . GLY A 1 88 ? -0.814 -20.515 -8.281 1.00 90.44 88 GLY A CA 1
ATOM 661 C C . GLY A 1 88 ? -0.271 -20.044 -9.633 1.00 90.44 88 GLY A C 1
ATOM 662 O O . GLY A 1 88 ? -0.530 -18.905 -10.029 1.00 90.44 88 GLY A O 1
ATOM 663 N N . GLU A 1 89 ? 0.381 -20.930 -10.390 1.00 91.38 89 GLU A N 1
ATOM 664 C CA . GLU A 1 89 ? 0.810 -20.657 -11.767 1.00 91.38 89 GLU A CA 1
ATOM 665 C C . GLU A 1 89 ? -0.409 -20.332 -12.635 1.00 91.38 89 GLU A C 1
ATOM 667 O O . GLU A 1 89 ? -0.486 -19.271 -13.248 1.00 91.38 89 GLU A O 1
ATOM 672 N N . ARG A 1 90 ? -1.455 -21.165 -12.577 1.00 90.62 90 ARG A N 1
ATOM 673 C CA . ARG A 1 90 ? -2.701 -20.919 -13.321 1.00 90.62 90 ARG A CA 1
ATOM 674 C C . ARG A 1 90 ? -3.418 -19.650 -12.878 1.00 90.62 90 ARG A C 1
ATOM 676 O O . ARG A 1 90 ? -3.922 -18.915 -13.728 1.00 90.62 90 ARG A O 1
ATOM 683 N N . VAL A 1 91 ? -3.470 -19.378 -11.571 1.00 91.19 91 VAL A N 1
ATOM 684 C CA . VAL A 1 91 ? -4.052 -18.139 -11.026 1.00 91.19 91 VAL A CA 1
ATOM 685 C C . VAL A 1 91 ? -3.363 -16.922 -11.636 1.00 91.19 91 VAL A C 1
ATOM 687 O O . VAL A 1 91 ? -4.032 -15.947 -11.979 1.00 91.19 91 VAL A O 1
ATOM 690 N N . THR A 1 92 ? -2.038 -16.956 -11.754 1.00 89.19 92 THR A N 1
ATOM 691 C CA . THR A 1 92 ? -1.244 -15.806 -12.203 1.00 89.19 92 THR A CA 1
ATOM 692 C C . THR A 1 92 ? -1.187 -15.673 -13.724 1.00 89.19 92 THR A C 1
ATOM 694 O O . THR A 1 92 ? -1.239 -14.548 -14.221 1.00 89.19 92 THR A O 1
ATOM 697 N N . ASP A 1 93 ? -1.224 -16.784 -14.457 1.00 86.56 93 ASP A N 1
ATOM 698 C CA . ASP A 1 93 ? -1.168 -16.796 -15.922 1.00 86.56 93 ASP A CA 1
ATOM 699 C C . ASP A 1 93 ? -2.538 -16.516 -16.581 1.00 86.56 93 ASP A C 1
ATOM 701 O O . ASP A 1 93 ? -2.604 -16.092 -17.737 1.00 86.56 93 ASP A O 1
ATOM 705 N N . SER A 1 94 ? -3.655 -16.705 -15.863 1.00 77.69 94 SER A N 1
ATOM 706 C CA . SER A 1 94 ? -5.009 -16.630 -16.432 1.00 77.69 94 SER A CA 1
ATOM 707 C C . SER A 1 94 ? -5.999 -15.775 -15.624 1.00 77.69 94 SER A C 1
ATOM 709 O O . SER A 1 94 ? -5.775 -15.399 -14.473 1.00 77.69 94 SER A O 1
ATOM 711 N N . GLY A 1 95 ? -7.119 -15.398 -16.257 1.00 73.75 95 GLY A N 1
ATOM 712 C CA . GLY A 1 95 ? -8.241 -14.746 -15.569 1.00 73.75 95 GLY A CA 1
ATOM 713 C C . GLY A 1 95 ? -7.929 -13.371 -14.960 1.00 73.75 95 GLY A C 1
ATOM 714 O O . GLY A 1 95 ? -8.564 -12.984 -13.979 1.00 73.75 95 GLY A O 1
ATOM 715 N N . GLN A 1 96 ? -6.978 -12.612 -15.524 1.00 78.06 96 GLN A N 1
ATOM 716 C CA . GLN A 1 96 ? -6.487 -11.353 -14.934 1.00 78.06 96 GLN A CA 1
ATOM 717 C C . GLN A 1 96 ? -7.599 -10.331 -14.638 1.00 78.06 96 GLN A C 1
ATOM 719 O O . GLN A 1 96 ? -7.548 -9.637 -13.624 1.00 78.06 96 GLN A O 1
ATOM 724 N N . ALA A 1 97 ? -8.644 -10.273 -15.474 1.00 83.62 97 ALA A N 1
ATOM 725 C CA . ALA A 1 97 ? -9.799 -9.404 -15.243 1.00 83.62 97 ALA A CA 1
ATOM 726 C C . ALA A 1 97 ? -10.558 -9.761 -13.949 1.00 83.62 97 ALA A C 1
ATOM 728 O O . ALA A 1 97 ? -10.910 -8.869 -13.180 1.00 83.62 97 ALA A O 1
ATOM 729 N N . LEU A 1 98 ? -10.758 -11.057 -13.678 1.00 86.12 98 LEU A N 1
ATOM 730 C CA . LEU A 1 98 ? -11.387 -11.540 -12.442 1.00 86.12 98 LEU A CA 1
ATOM 731 C C . LEU A 1 98 ? -10.492 -11.302 -11.225 1.00 86.12 98 LEU A C 1
ATOM 733 O O . LEU A 1 98 ? -10.997 -11.001 -10.147 1.00 86.12 98 LEU A O 1
ATOM 737 N N . GLY A 1 99 ? -9.170 -11.364 -11.400 1.00 83.88 99 GLY A N 1
ATOM 738 C CA . GLY A 1 99 ? -8.209 -11.073 -10.336 1.00 83.88 99 GLY A CA 1
ATOM 739 C C . GLY A 1 99 ? -8.387 -9.686 -9.715 1.00 83.88 99 GLY A C 1
ATOM 740 O O . GLY A 1 99 ? -8.149 -9.516 -8.523 1.00 83.88 99 GLY A O 1
ATOM 741 N N . TRP A 1 100 ? -8.894 -8.696 -10.451 1.00 88.25 100 TRP A N 1
ATOM 742 C CA . TRP A 1 100 ? -9.170 -7.376 -9.874 1.00 88.25 100 TRP A CA 1
ATOM 743 C C . TRP A 1 100 ? -10.286 -7.380 -8.816 1.00 88.25 100 TRP A C 1
ATOM 745 O O . TRP A 1 100 ? -10.316 -6.483 -7.975 1.00 88.25 100 TRP A O 1
ATOM 755 N N . ILE A 1 101 ? -11.140 -8.410 -8.764 1.00 88.62 101 ILE A N 1
ATOM 756 C CA . ILE A 1 101 ? -12.090 -8.605 -7.654 1.00 88.62 101 ILE A CA 1
ATOM 757 C C . ILE A 1 101 ? -11.328 -8.840 -6.340 1.00 88.62 101 ILE A C 1
ATOM 759 O O . ILE A 1 101 ? -11.713 -8.297 -5.300 1.00 88.62 101 ILE A O 1
ATOM 763 N N . ASN A 1 102 ? -10.197 -9.555 -6.382 1.00 93.06 102 ASN A N 1
ATOM 764 C CA . ASN A 1 102 ? -9.352 -9.753 -5.203 1.00 93.06 102 ASN A CA 1
ATOM 765 C C . ASN A 1 102 ? -8.720 -8.468 -4.697 1.00 93.06 102 ASN A C 1
ATOM 767 O O . ASN A 1 102 ? -8.416 -8.397 -3.511 1.00 93.06 102 ASN A O 1
ATOM 771 N N . ALA A 1 103 ? -8.570 -7.432 -5.528 1.00 89.56 103 ALA A N 1
ATOM 772 C CA . ALA A 1 103 ? -8.146 -6.134 -5.018 1.00 89.56 103 ALA A CA 1
ATOM 773 C C . ALA A 1 103 ? -9.109 -5.651 -3.924 1.00 89.56 103 ALA A C 1
ATOM 775 O O . ALA A 1 103 ? -8.680 -5.231 -2.856 1.00 89.56 103 ALA A O 1
ATOM 776 N N . ILE A 1 104 ? -10.416 -5.815 -4.112 1.00 90.38 104 ILE A N 1
ATOM 777 C CA . ILE A 1 104 ? -11.396 -5.440 -3.089 1.00 90.38 104 ILE A CA 1
ATOM 778 C C . ILE A 1 104 ? -11.229 -6.320 -1.845 1.00 90.38 104 ILE A C 1
ATOM 780 O O . ILE A 1 104 ? -11.110 -5.804 -0.735 1.00 90.38 104 ILE A O 1
ATOM 784 N N . ALA A 1 105 ? -11.209 -7.642 -2.019 1.00 94.38 105 ALA A N 1
ATOM 785 C CA . ALA A 1 105 ? -11.211 -8.570 -0.893 1.00 94.38 105 ALA A CA 1
ATOM 786 C C . ALA A 1 105 ? -9.926 -8.485 -0.049 1.00 94.38 105 ALA A C 1
ATOM 788 O O . ALA A 1 105 ? -9.993 -8.336 1.175 1.00 94.38 105 ALA A O 1
ATOM 789 N N . VAL A 1 106 ? -8.765 -8.516 -0.707 1.00 95.81 106 VAL A N 1
ATOM 790 C CA . VAL A 1 106 ? -7.446 -8.511 -0.064 1.00 95.81 106 VAL A CA 1
ATOM 791 C C . VAL A 1 106 ? -7.155 -7.159 0.582 1.00 95.81 106 VAL A C 1
ATOM 793 O O . VAL A 1 106 ? -6.709 -7.135 1.725 1.00 95.81 106 VAL A O 1
ATOM 796 N N . TRP A 1 107 ? -7.453 -6.026 -0.069 1.00 94.19 107 TRP A N 1
ATOM 797 C CA . TRP A 1 107 ? -7.160 -4.705 0.515 1.00 94.19 107 TRP A CA 1
ATOM 798 C C . TRP A 1 107 ? -8.125 -4.305 1.641 1.00 94.19 107 TRP A C 1
ATOM 800 O O . TRP A 1 107 ? -7.737 -3.557 2.541 1.00 94.19 107 TRP A O 1
ATOM 810 N N . LEU A 1 108 ? -9.353 -4.840 1.668 1.00 96.81 108 LEU A N 1
ATOM 811 C CA . LEU A 1 108 ? -10.264 -4.661 2.807 1.00 96.81 108 LEU A CA 1
ATOM 812 C C . LEU A 1 108 ? -9.883 -5.514 4.022 1.00 96.81 108 LEU A C 1
ATOM 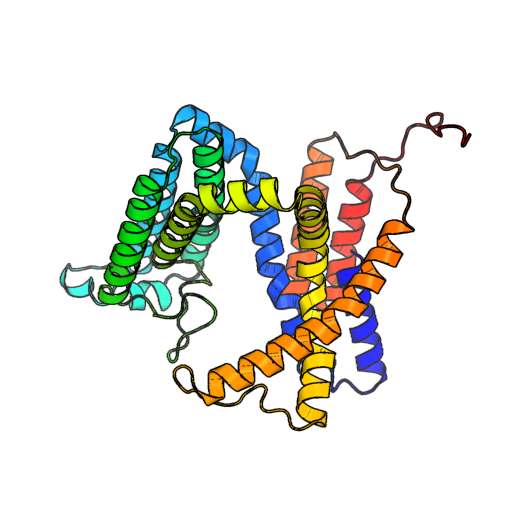814 O O . LEU A 1 108 ? -10.298 -5.193 5.140 1.00 96.81 108 LEU A O 1
ATOM 818 N N . LEU A 1 109 ? -9.108 -6.584 3.834 1.00 97.56 109 LEU A N 1
ATOM 819 C CA . LEU A 1 109 ? -8.771 -7.521 4.901 1.00 97.56 109 LEU A CA 1
ATOM 820 C C . LEU A 1 109 ? -7.964 -6.856 6.040 1.00 97.56 109 LEU A C 1
ATOM 822 O O . LEU A 1 109 ? -8.410 -6.960 7.188 1.00 97.56 109 LEU A O 1
ATOM 826 N N . PRO A 1 110 ? -6.880 -6.085 5.789 1.00 96.81 110 PRO A N 1
ATOM 827 C CA . PRO A 1 110 ? -6.188 -5.331 6.836 1.00 96.81 110 PRO A CA 1
ATOM 828 C C . PRO A 1 110 ? -7.094 -4.316 7.538 1.00 96.81 110 PRO A C 1
ATOM 830 O O . PRO A 1 110 ? -7.008 -4.157 8.754 1.00 96.81 110 PRO A O 1
ATOM 833 N N . GLN A 1 111 ? -8.001 -3.658 6.803 1.00 97.00 111 GLN A N 1
ATOM 834 C CA . GLN A 1 111 ? -8.955 -2.716 7.397 1.00 97.00 111 GLN A CA 1
ATOM 835 C C . GLN A 1 111 ? -9.906 -3.425 8.370 1.00 97.00 111 GLN A C 1
ATOM 837 O O . GLN A 1 111 ? -10.114 -2.941 9.484 1.00 97.00 111 GLN A O 1
ATOM 842 N N . GLN A 1 112 ? -10.455 -4.583 7.992 1.00 97.94 112 GLN A N 1
ATOM 843 C CA . GLN A 1 112 ? -11.321 -5.365 8.879 1.00 97.94 112 GLN A CA 1
ATOM 844 C C . GLN A 1 112 ? -10.578 -5.890 10.107 1.00 97.94 112 GLN A C 1
ATOM 846 O O . GLN A 1 112 ? -11.106 -5.828 11.218 1.00 97.94 112 GLN A O 1
ATOM 851 N N . LEU A 1 113 ? -9.338 -6.348 9.934 1.00 98.00 113 LEU A N 1
ATOM 852 C CA . LEU A 1 113 ? -8.496 -6.787 11.046 1.00 98.00 113 LEU A CA 1
ATOM 853 C C . LEU A 1 113 ? -8.155 -5.636 11.989 1.00 98.00 113 LEU A C 1
ATOM 855 O O . LEU A 1 113 ? -8.236 -5.811 13.201 1.00 98.00 113 LEU A O 1
ATOM 859 N N . GLY A 1 114 ? -7.869 -4.445 11.460 1.00 97.19 114 GLY A N 1
ATOM 860 C CA . GLY A 1 114 ? -7.662 -3.240 12.263 1.00 97.19 114 GLY A CA 1
ATOM 861 C C . GLY A 1 114 ? -8.903 -2.847 13.072 1.00 97.19 114 GLY A C 1
ATOM 862 O O . GLY A 1 114 ? -8.789 -2.518 14.253 1.00 97.19 114 GLY A O 1
ATOM 863 N N . ILE A 1 115 ? -10.102 -2.941 12.480 1.00 97.81 115 ILE A N 1
ATOM 864 C CA . ILE A 1 115 ? -11.375 -2.716 13.191 1.00 97.81 115 ILE A CA 1
ATOM 865 C C . ILE A 1 115 ? -11.554 -3.750 14.311 1.00 97.81 115 ILE A C 1
ATOM 867 O O . ILE A 1 115 ? -11.887 -3.383 15.441 1.00 97.81 115 ILE A O 1
ATOM 871 N N . ALA A 1 116 ? -11.326 -5.029 14.011 1.00 97.25 116 ALA A N 1
ATOM 872 C CA . ALA A 1 116 ? -11.456 -6.122 14.968 1.00 97.25 116 ALA A CA 1
ATOM 873 C C . ALA A 1 116 ? -10.461 -5.990 16.135 1.00 97.25 116 ALA A C 1
ATOM 875 O O . ALA A 1 116 ? -10.863 -6.134 17.293 1.00 97.25 116 ALA A O 1
ATOM 876 N N . TRP A 1 117 ? -9.205 -5.638 15.842 1.00 96.81 117 TRP A N 1
ATOM 877 C CA . TRP A 1 117 ? -8.169 -5.350 16.836 1.00 96.81 117 TRP A CA 1
ATOM 878 C C . TRP A 1 117 ? -8.561 -4.169 17.727 1.00 96.81 117 TRP A C 1
ATOM 880 O O . TRP A 1 117 ? -8.594 -4.299 18.949 1.00 96.81 117 TRP A O 1
ATOM 890 N N . ARG A 1 118 ? -8.981 -3.040 17.139 1.00 95.38 118 ARG A N 1
ATOM 891 C CA . ARG A 1 118 ? -9.394 -1.839 17.891 1.00 95.38 118 ARG A CA 1
ATOM 892 C C . ARG A 1 118 ? -10.594 -2.084 18.808 1.00 95.38 118 ARG A C 1
ATOM 894 O O . ARG A 1 118 ? -10.720 -1.409 19.832 1.00 95.38 118 ARG A O 1
ATOM 901 N N . LYS A 1 119 ? -11.469 -3.026 18.445 1.00 95.94 119 LYS A N 1
ATOM 902 C CA . LYS A 1 119 ? -12.611 -3.479 19.257 1.00 95.94 119 LYS A CA 1
ATOM 903 C C . LYS A 1 119 ? -12.260 -4.572 20.271 1.00 95.94 119 LYS A C 1
ATOM 905 O O . LYS A 1 119 ? -13.156 -5.040 20.966 1.00 95.94 119 LYS A O 1
ATOM 910 N N . GLY A 1 120 ? -10.998 -4.990 20.352 1.00 94.50 120 GLY A N 1
ATOM 911 C CA . GLY A 1 120 ? -10.539 -5.999 21.303 1.00 94.50 120 GLY A CA 1
ATOM 912 C C . GLY A 1 120 ? -11.027 -7.415 20.998 1.00 94.50 120 GLY A C 1
ATOM 913 O O . GLY A 1 120 ? -11.088 -8.235 21.907 1.00 94.50 120 GLY A O 1
ATOM 914 N N . ARG A 1 121 ? -11.386 -7.728 19.741 1.00 95.31 121 ARG A N 1
ATOM 915 C CA . ARG A 1 121 ? -11.806 -9.092 19.353 1.00 95.31 121 ARG A CA 1
ATOM 916 C C . ARG A 1 121 ? -10.666 -10.107 19.443 1.00 95.31 121 ARG A C 1
ATOM 918 O O . ARG A 1 121 ? -10.919 -11.295 19.597 1.00 95.31 121 ARG A O 1
ATOM 925 N N . PHE A 1 122 ? -9.434 -9.632 19.316 1.00 96.12 122 PHE A N 1
ATOM 926 C CA . PHE A 1 122 ? -8.211 -10.374 19.567 1.00 96.12 122 PHE A CA 1
ATOM 927 C C . PHE A 1 122 ? -7.155 -9.406 20.102 1.00 96.12 122 PHE A C 1
ATOM 929 O O . PHE A 1 122 ? -7.153 -8.225 19.748 1.00 96.12 122 PHE A O 1
ATOM 936 N N . SER A 1 123 ? -6.272 -9.896 20.966 1.00 95.31 123 SER A N 1
ATOM 937 C CA . SER A 1 123 ? -5.192 -9.100 2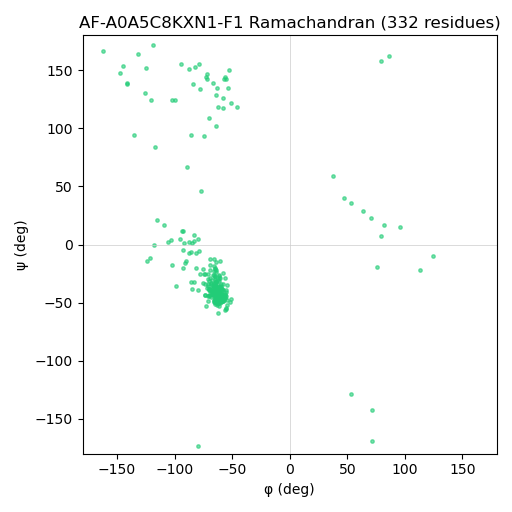1.548 1.00 95.31 123 SER A CA 1
ATOM 938 C C . SER A 1 123 ? -4.102 -9.995 22.133 1.00 95.31 123 SER A C 1
ATOM 940 O O . SER A 1 123 ? -4.287 -11.203 22.325 1.00 95.31 123 SER A O 1
ATOM 942 N N . GLY A 1 124 ? -2.959 -9.383 22.435 1.00 95.56 124 GLY A N 1
ATOM 943 C CA . GLY A 1 124 ? -1.893 -10.007 23.204 1.00 95.56 124 GLY A CA 1
ATOM 944 C C . GLY A 1 124 ? -0.902 -10.850 22.390 1.00 95.56 124 GLY A C 1
ATOM 945 O O . GLY A 1 124 ? -1.180 -11.274 21.264 1.00 95.56 124 GLY A O 1
ATOM 946 N N . PRO A 1 125 ? 0.270 -11.127 22.989 1.00 95.94 125 PRO A N 1
ATOM 947 C CA . PRO A 1 125 ? 1.417 -11.686 22.277 1.00 95.94 125 PRO A CA 1
ATOM 948 C C . PRO A 1 125 ? 1.196 -13.126 21.803 1.00 95.94 125 PRO A C 1
ATOM 950 O O . PRO A 1 125 ? 1.654 -13.479 20.726 1.00 95.94 125 PRO A O 1
ATOM 953 N N . TRP A 1 126 ? 0.460 -13.953 22.552 1.00 97.12 126 TRP A N 1
ATOM 954 C CA . TRP A 1 126 ? 0.165 -15.333 22.142 1.00 97.12 126 TRP A CA 1
ATOM 955 C C . TRP A 1 126 ? -0.719 -15.396 20.899 1.00 97.12 126 TRP A C 1
ATOM 957 O O . TRP A 1 126 ? -0.458 -16.184 19.994 1.00 97.12 126 TRP A O 1
ATOM 967 N N . THR A 1 127 ? -1.719 -14.517 20.817 1.00 97.12 127 THR A N 1
ATOM 968 C CA . THR A 1 127 ? -2.530 -14.364 19.607 1.00 97.12 127 THR A CA 1
ATOM 969 C C . THR A 1 127 ? -1.676 -13.860 18.448 1.00 97.12 127 THR A C 1
ATOM 971 O O . THR A 1 127 ? -1.799 -14.360 17.333 1.00 97.12 127 THR A O 1
ATOM 974 N N . GLY A 1 128 ? -0.758 -12.926 18.719 1.00 97.19 128 GLY A N 1
ATOM 975 C CA . GLY A 1 128 ? 0.228 -12.463 17.743 1.00 97.19 128 GLY A CA 1
ATOM 976 C C . GLY A 1 128 ? 1.119 -13.584 17.205 1.00 97.19 128 GLY A C 1
ATOM 977 O O . GLY A 1 128 ? 1.272 -13.717 15.994 1.00 97.19 128 GLY A O 1
ATOM 978 N N . LEU A 1 129 ? 1.629 -14.452 18.083 1.00 98.06 129 LEU A N 1
ATOM 979 C CA . LEU A 1 129 ? 2.381 -15.644 17.690 1.00 98.06 129 LEU A CA 1
ATOM 980 C C . LEU A 1 129 ? 1.522 -16.601 16.852 1.00 98.06 129 LEU A C 1
ATOM 982 O O . LEU A 1 129 ? 1.997 -17.114 15.844 1.00 98.06 129 LEU A O 1
ATOM 986 N N . GLY A 1 130 ? 0.254 -16.797 17.219 1.00 98.31 130 GLY A N 1
ATOM 987 C CA . GLY A 1 130 ? -0.695 -17.583 16.428 1.00 98.31 130 GLY A CA 1
ATOM 988 C C . GLY A 1 130 ? -0.866 -17.041 15.007 1.00 98.31 130 GLY A C 1
ATOM 989 O O . GLY A 1 130 ? -0.780 -17.805 14.049 1.00 98.31 130 GLY A O 1
ATOM 990 N N . PHE A 1 131 ? -1.026 -15.723 14.852 1.00 98.19 131 PHE A N 1
ATOM 991 C CA . PHE A 1 131 ? -1.087 -15.072 13.538 1.00 98.19 131 PHE A CA 1
ATOM 992 C C . PHE A 1 131 ? 0.231 -15.169 12.759 1.00 98.19 131 PHE A C 1
ATOM 994 O O . PHE A 1 131 ? 0.190 -15.377 11.548 1.00 98.19 131 PHE A O 1
ATOM 1001 N N . LEU A 1 132 ? 1.390 -15.080 13.424 1.00 98.25 132 LEU A N 1
ATOM 1002 C CA . LEU A 1 132 ? 2.681 -15.308 12.767 1.00 98.25 132 LEU A CA 1
ATOM 1003 C C . LEU A 1 132 ? 2.795 -16.733 12.226 1.00 98.25 132 LEU A C 1
ATOM 1005 O O . LEU A 1 132 ? 3.123 -16.921 11.059 1.00 98.25 132 LEU A O 1
ATOM 1009 N N . LEU A 1 133 ? 2.511 -17.735 13.060 1.00 98.50 133 LEU A N 1
ATOM 1010 C CA . LEU A 1 133 ? 2.582 -19.140 12.658 1.00 98.50 133 LEU A CA 1
ATOM 1011 C C . LEU A 1 133 ? 1.572 -19.450 11.551 1.00 98.50 133 LEU A C 1
ATOM 1013 O O . LEU A 1 133 ? 1.919 -20.132 10.590 1.00 98.50 133 LEU A O 1
ATOM 1017 N N . LEU A 1 134 ? 0.361 -18.890 11.641 1.00 98.38 134 LEU A N 1
ATOM 1018 C CA . LEU A 1 134 ? -0.640 -18.973 10.581 1.00 98.38 134 LEU A CA 1
ATOM 1019 C C . LEU A 1 134 ? -0.127 -18.344 9.284 1.00 98.38 134 LEU A C 1
ATOM 1021 O O . LEU A 1 134 ? -0.236 -18.968 8.237 1.00 98.38 134 LEU A O 1
ATOM 1025 N N . GLY A 1 135 ? 0.448 -17.141 9.338 1.00 98.25 135 GLY A N 1
ATOM 1026 C CA . GLY A 1 135 ? 1.004 -16.462 8.169 1.00 98.25 135 GLY A CA 1
ATOM 1027 C C . GLY A 1 135 ? 2.144 -17.241 7.518 1.00 98.25 135 GLY A C 1
ATOM 1028 O O . GLY A 1 135 ? 2.143 -17.407 6.301 1.00 98.25 135 GLY A O 1
ATOM 1029 N N . LEU A 1 136 ? 3.067 -17.789 8.314 1.00 98.25 136 LEU A N 1
ATOM 1030 C CA . LEU A 1 136 ? 4.155 -18.643 7.824 1.00 98.25 136 LEU A CA 1
ATOM 1031 C C . LEU A 1 136 ? 3.620 -19.916 7.163 1.00 98.25 136 LEU A C 1
ATOM 1033 O O . LEU A 1 136 ? 4.004 -20.226 6.036 1.00 98.25 136 LEU A O 1
ATOM 1037 N N . ALA A 1 137 ? 2.714 -20.630 7.835 1.00 98.38 137 ALA A N 1
ATOM 1038 C CA . ALA A 1 137 ? 2.106 -21.844 7.296 1.00 98.38 137 ALA A CA 1
ATOM 1039 C C . ALA A 1 137 ? 1.299 -21.558 6.020 1.00 98.38 137 ALA A C 1
ATOM 1041 O O . ALA A 1 137 ? 1.339 -22.343 5.077 1.00 98.38 137 ALA A O 1
ATOM 1042 N N . TRP A 1 138 ? 0.609 -20.417 5.962 1.00 98.25 138 TRP A N 1
ATOM 1043 C CA . TRP A 1 138 ? -0.148 -19.974 4.793 1.00 98.25 138 TRP A CA 1
ATOM 1044 C C . TRP A 1 138 ? 0.759 -19.680 3.600 1.00 98.25 138 TRP A C 1
ATOM 1046 O O . TRP A 1 138 ? 0.501 -20.151 2.495 1.00 98.25 138 TRP A O 1
ATOM 1056 N N . LEU A 1 139 ? 1.841 -18.928 3.814 1.00 97.75 139 LEU A N 1
ATOM 1057 C CA . LEU A 1 139 ? 2.807 -18.624 2.760 1.00 97.75 139 LEU A CA 1
ATOM 1058 C C . LEU A 1 139 ? 3.496 -19.889 2.257 1.00 97.75 139 LEU A C 1
ATOM 1060 O O . LEU A 1 139 ? 3.575 -20.086 1.051 1.00 97.75 139 LEU A O 1
ATOM 1064 N N . LEU A 1 140 ? 3.903 -20.784 3.160 1.00 97.25 140 LEU A N 1
ATOM 1065 C CA . LEU A 1 140 ? 4.462 -22.077 2.774 1.00 97.25 140 LEU A CA 1
ATOM 1066 C C . LEU A 1 140 ? 3.446 -22.913 1.983 1.00 97.25 140 LEU A C 1
ATOM 1068 O O . LEU A 1 140 ? 3.788 -23.470 0.946 1.00 97.25 140 LEU A O 1
ATOM 1072 N N . GLY A 1 141 ? 2.191 -22.965 2.435 1.00 96.88 141 GLY A N 1
ATOM 1073 C CA . GLY A 1 141 ? 1.121 -23.681 1.745 1.00 96.88 141 GLY A CA 1
ATOM 1074 C C . GLY A 1 141 ? 0.862 -23.132 0.343 1.00 96.88 141 GLY A C 1
ATOM 1075 O O . GLY A 1 141 ? 0.806 -23.897 -0.611 1.00 96.88 141 GLY A O 1
ATOM 1076 N N . THR A 1 142 ? 0.763 -21.809 0.192 1.00 96.38 142 THR A N 1
ATOM 1077 C CA . THR A 1 142 ? 0.588 -21.182 -1.131 1.00 96.38 142 THR A CA 1
ATOM 1078 C C . THR A 1 142 ? 1.808 -21.370 -2.030 1.00 96.38 142 THR A C 1
ATOM 1080 O O . THR A 1 142 ? 1.639 -2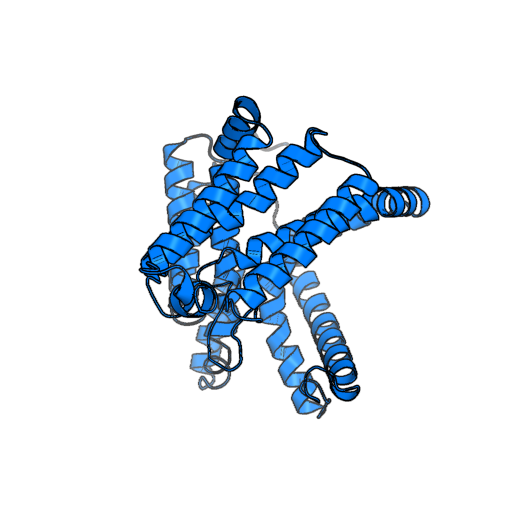1.656 -3.210 1.00 96.38 142 THR A O 1
ATOM 1083 N N . PHE A 1 143 ? 3.024 -21.333 -1.489 1.00 94.56 143 PHE A N 1
ATOM 1084 C CA . PHE A 1 143 ? 4.228 -21.661 -2.250 1.00 94.56 143 PHE A CA 1
ATOM 1085 C C . PHE A 1 143 ? 4.205 -23.107 -2.777 1.00 94.56 143 PHE A C 1
ATOM 1087 O O . PHE A 1 143 ? 4.469 -23.338 -3.952 1.00 94.56 143 PHE A O 1
ATOM 1094 N N . VAL A 1 144 ? 3.803 -24.080 -1.948 1.00 95.25 144 VAL A N 1
ATOM 1095 C CA . VAL A 1 144 ? 3.646 -25.492 -2.360 1.00 95.25 144 VAL A CA 1
ATOM 1096 C C . VAL A 1 144 ? 2.534 -25.678 -3.405 1.00 95.25 144 VAL A C 1
ATOM 1098 O O . VAL A 1 144 ? 2.599 -26.603 -4.209 1.00 95.25 144 VAL A O 1
ATOM 1101 N N . LEU A 1 145 ? 1.532 -24.796 -3.424 1.00 94.75 145 LEU A N 1
ATOM 1102 C CA . LEU A 1 145 ? 0.474 -24.756 -4.443 1.00 94.75 145 LEU A CA 1
ATOM 1103 C C . LEU A 1 145 ? 0.893 -24.006 -5.726 1.00 94.75 145 LEU A C 1
ATOM 1105 O O . LEU A 1 145 ? 0.037 -23.721 -6.565 1.00 94.75 145 LEU A O 1
ATOM 1109 N N . GLY A 1 146 ? 2.170 -23.637 -5.867 1.00 93.31 146 GLY A N 1
ATOM 1110 C CA . GLY A 1 146 ? 2.713 -23.006 -7.071 1.00 93.31 146 GLY A CA 1
ATOM 1111 C C . GLY A 1 146 ? 2.460 -21.500 -7.168 1.00 93.31 146 GLY A C 1
ATOM 1112 O O . GLY A 1 146 ? 2.540 -20.937 -8.256 1.00 93.31 146 GLY A O 1
ATOM 1113 N N . TYR A 1 147 ? 2.109 -20.816 -6.070 1.00 94.75 147 TYR A N 1
ATOM 1114 C CA . TYR A 1 147 ? 2.050 -19.348 -6.088 1.00 94.75 147 TYR A CA 1
ATOM 1115 C C . TYR A 1 147 ? 3.473 -18.768 -6.145 1.00 94.75 147 TYR A C 1
ATOM 1117 O O . TYR A 1 147 ? 4.361 -19.287 -5.461 1.00 94.75 147 TYR A O 1
ATOM 1125 N N . PRO A 1 148 ? 3.699 -17.668 -6.893 1.00 93.00 148 PRO A N 1
ATOM 1126 C CA . PRO A 1 148 ? 5.008 -17.026 -6.988 1.00 93.00 148 PRO A CA 1
ATOM 1127 C C . PRO A 1 148 ? 5.619 -16.702 -5.626 1.00 93.00 148 PRO A C 1
ATOM 1129 O O . PRO A 1 148 ? 4.914 -16.348 -4.681 1.00 93.00 148 PRO A O 1
ATOM 1132 N N . ALA A 1 149 ? 6.947 -16.703 -5.534 1.00 90.75 149 ALA A N 1
ATOM 1133 C CA . ALA A 1 149 ? 7.626 -16.197 -4.339 1.00 90.75 149 ALA A CA 1
ATOM 1134 C C . ALA A 1 149 ? 7.514 -14.661 -4.215 1.00 90.75 149 ALA A C 1
ATOM 1136 O O . ALA A 1 149 ? 7.573 -14.111 -3.113 1.00 90.75 149 ALA A O 1
ATOM 1137 N N . ALA A 1 150 ? 7.333 -13.952 -5.337 1.00 89.88 150 ALA A N 1
ATOM 1138 C CA . ALA A 1 150 ? 7.221 -12.499 -5.354 1.00 89.88 150 ALA A CA 1
ATOM 1139 C C . ALA A 1 150 ? 5.897 -12.024 -4.731 1.00 89.88 150 ALA A C 1
ATOM 1141 O O . ALA A 1 150 ? 4.814 -12.160 -5.306 1.00 89.88 150 ALA A O 1
ATOM 1142 N N . MET A 1 151 ? 5.996 -11.418 -3.545 1.00 92.81 151 MET A N 1
ATOM 1143 C CA . MET A 1 151 ? 4.879 -10.737 -2.869 1.00 92.81 151 MET A CA 1
ATOM 1144 C C . MET A 1 151 ? 4.774 -9.255 -3.252 1.00 92.81 151 MET A C 1
ATOM 1146 O O . MET A 1 151 ? 3.760 -8.620 -2.980 1.00 92.81 151 MET A O 1
ATOM 1150 N N . VAL A 1 152 ? 5.818 -8.701 -3.876 1.00 86.12 152 VAL A N 1
ATOM 1151 C CA . VAL A 1 152 ? 5.898 -7.331 -4.398 1.00 86.12 152 VAL A CA 1
ATOM 1152 C C . VAL A 1 152 ? 6.665 -7.376 -5.717 1.00 86.12 152 VAL A C 1
ATOM 1154 O O . VAL A 1 152 ? 7.683 -8.058 -5.802 1.00 86.12 152 VAL A O 1
ATOM 1157 N N . GLY A 1 153 ? 6.206 -6.630 -6.724 1.00 83.25 153 GLY A N 1
ATOM 1158 C CA . GLY A 1 153 ? 6.818 -6.658 -8.052 1.00 83.25 153 GLY A CA 1
ATOM 1159 C C . GLY A 1 153 ? 6.519 -7.967 -8.779 1.00 83.25 153 GLY A C 1
ATOM 1160 O O . GLY A 1 153 ? 5.411 -8.492 -8.660 1.00 83.25 153 GLY A O 1
ATOM 1161 N N . VAL A 1 154 ? 7.497 -8.465 -9.527 1.00 80.44 154 VAL A N 1
ATOM 1162 C CA . VAL A 1 154 ? 7.415 -9.721 -10.280 1.00 80.44 154 VAL A CA 1
ATOM 1163 C C . VAL A 1 154 ? 8.570 -10.639 -9.896 1.00 80.44 154 VAL A C 1
ATOM 1165 O O . VAL A 1 154 ? 9.625 -10.162 -9.471 1.00 80.44 154 VAL A O 1
ATOM 1168 N N . ASP A 1 155 ? 8.362 -11.944 -10.015 1.00 81.31 155 ASP A N 1
ATOM 1169 C CA . ASP A 1 155 ? 9.436 -12.929 -9.923 1.00 81.31 155 ASP A CA 1
ATOM 1170 C C . ASP A 1 155 ? 10.226 -13.036 -11.243 1.00 81.31 155 ASP A C 1
ATOM 1172 O O . ASP A 1 155 ? 10.035 -12.251 -12.176 1.00 81.31 155 ASP A O 1
ATOM 1176 N N . PHE A 1 156 ? 11.141 -14.008 -11.315 1.00 74.81 156 PHE A N 1
ATOM 1177 C CA . PHE A 1 156 ? 11.962 -14.255 -12.504 1.00 74.81 156 PHE A CA 1
ATOM 1178 C C . PHE A 1 156 ? 11.151 -14.686 -13.736 1.00 74.81 156 PHE A C 1
ATOM 1180 O O . PHE A 1 156 ? 11.625 -14.509 -14.856 1.00 74.81 156 PHE A O 1
ATOM 1187 N N . GLU A 1 157 ? 9.943 -15.218 -13.544 1.00 77.50 157 GLU A N 1
ATOM 1188 C CA . GLU A 1 157 ? 9.035 -15.650 -14.612 1.00 77.50 157 GLU A CA 1
ATOM 1189 C C . GLU A 1 157 ? 8.007 -14.561 -14.966 1.00 77.50 157 GLU A C 1
ATOM 1191 O O . GLU A 1 157 ? 7.131 -14.764 -15.805 1.00 77.50 157 GLU A O 1
ATOM 1196 N N . GLY A 1 158 ? 8.122 -13.373 -14.361 1.00 81.81 158 GLY A N 1
ATOM 1197 C CA . GLY A 1 158 ? 7.219 -12.249 -14.596 1.00 81.81 158 GLY A CA 1
ATOM 1198 C C . GLY A 1 158 ? 5.887 -12.353 -13.847 1.00 81.81 158 GLY A C 1
ATOM 1199 O O . GLY A 1 158 ? 5.006 -11.517 -14.065 1.00 81.81 158 GLY A O 1
ATOM 1200 N N . ARG A 1 159 ? 5.720 -13.333 -12.953 1.00 87.62 159 ARG A N 1
ATOM 1201 C CA . ARG A 1 159 ? 4.488 -13.554 -12.188 1.00 87.62 159 ARG A CA 1
ATOM 1202 C C . ARG A 1 159 ? 4.476 -12.733 -10.901 1.00 87.62 159 ARG A C 1
ATOM 1204 O O . ARG A 1 159 ? 5.513 -12.416 -10.317 1.00 87.62 159 ARG A O 1
ATOM 1211 N N . SER A 1 160 ? 3.278 -12.375 -10.440 1.00 89.62 160 SER A N 1
ATOM 1212 C CA . SER A 1 160 ? 3.080 -11.523 -9.262 1.00 89.62 160 SER A CA 1
ATOM 1213 C C . SER A 1 160 ? 1.890 -11.973 -8.425 1.00 89.62 160 SER A C 1
ATOM 1215 O O . SER A 1 160 ? 0.820 -12.253 -8.961 1.00 89.62 160 SER A O 1
ATOM 1217 N N . ASN A 1 161 ? 2.041 -11.943 -7.098 1.00 93.00 161 ASN A N 1
ATOM 1218 C CA . ASN A 1 161 ? 0.909 -12.059 -6.173 1.00 93.00 161 ASN A CA 1
ATOM 1219 C C . ASN A 1 161 ? 0.216 -10.723 -5.880 1.00 93.00 161 ASN A C 1
ATOM 1221 O O . ASN A 1 161 ? -0.778 -10.708 -5.159 1.00 93.00 161 ASN A O 1
ATOM 1225 N N . MET A 1 162 ? 0.753 -9.597 -6.365 1.00 90.38 162 MET A N 1
ATOM 1226 C CA . MET A 1 162 ? 0.286 -8.255 -6.005 1.00 90.38 162 MET A CA 1
ATOM 1227 C C . MET A 1 162 ? -0.651 -7.644 -7.042 1.00 90.38 162 MET A C 1
ATOM 1229 O O . MET A 1 162 ? -1.570 -6.913 -6.675 1.00 90.38 162 MET A O 1
ATOM 1233 N N . LEU A 1 163 ? -0.415 -7.907 -8.327 1.00 86.19 163 LEU A N 1
ATOM 1234 C CA . LEU A 1 163 ? -1.125 -7.258 -9.425 1.00 86.19 163 LEU A CA 1
ATOM 1235 C C . LEU A 1 163 ? -1.528 -8.299 -10.481 1.00 86.19 163 LEU A C 1
ATOM 1237 O O . LEU A 1 163 ? -0.730 -8.588 -11.369 1.00 86.19 163 LEU A O 1
ATOM 1241 N N . PRO A 1 164 ? -2.760 -8.840 -10.417 1.00 89.06 164 PRO A N 1
ATOM 1242 C CA . PRO A 1 164 ? -3.777 -8.630 -9.377 1.00 89.06 164 PRO A CA 1
A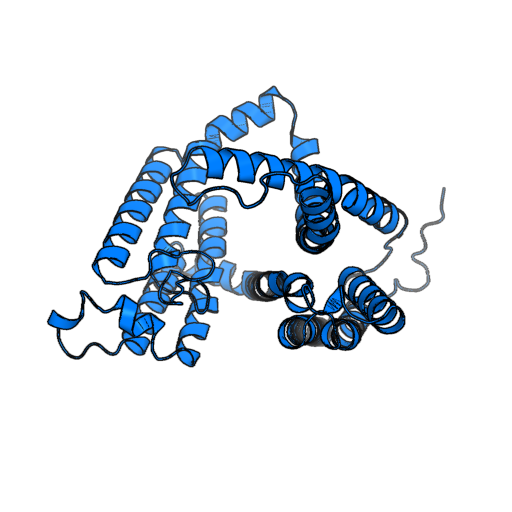TOM 1243 C C . PRO A 1 164 ? -3.527 -9.454 -8.090 1.00 89.06 164 PRO A C 1
ATOM 1245 O O . PRO A 1 164 ? -2.906 -10.516 -8.168 1.00 89.06 164 PRO A O 1
ATOM 1248 N N . PRO A 1 165 ? -4.039 -9.019 -6.915 1.00 93.31 165 PRO A N 1
ATOM 1249 C CA . PRO A 1 165 ? -3.843 -9.717 -5.645 1.00 93.31 165 PRO A CA 1
ATOM 1250 C C . PRO A 1 165 ? -4.283 -11.183 -5.657 1.00 93.31 165 PRO A C 1
ATOM 1252 O O . PRO A 1 165 ? -5.319 -11.533 -6.228 1.00 93.31 165 PRO A O 1
ATOM 1255 N N . THR A 1 166 ? -3.522 -12.032 -4.976 1.00 95.44 166 THR A N 1
ATOM 1256 C CA . THR A 1 166 ? -3.821 -13.460 -4.816 1.00 95.44 166 THR A CA 1
ATOM 1257 C C . THR A 1 166 ? -4.010 -13.839 -3.348 1.00 95.44 166 THR A C 1
ATOM 1259 O O . THR A 1 166 ? -3.713 -13.069 -2.427 1.00 95.44 166 THR A O 1
ATOM 1262 N N . LEU A 1 167 ? -4.459 -15.069 -3.119 1.00 96.31 167 LEU A N 1
ATOM 1263 C CA . LEU A 1 167 ? -4.592 -15.686 -1.806 1.00 96.31 167 LEU A CA 1
ATOM 1264 C C . LEU A 1 167 ? -3.264 -15.736 -1.038 1.00 96.31 167 LEU A C 1
ATOM 1266 O O . LEU A 1 167 ? -3.279 -15.740 0.193 1.00 96.31 167 LEU A O 1
ATOM 1270 N N . ALA A 1 168 ? -2.118 -15.724 -1.724 1.00 97.00 168 ALA A N 1
ATOM 1271 C CA . ALA A 1 168 ? -0.806 -15.699 -1.080 1.00 97.00 168 ALA A CA 1
ATOM 1272 C C . ALA A 1 168 ? -0.603 -14.443 -0.213 1.00 97.00 168 ALA A C 1
ATOM 1274 O O . ALA A 1 168 ? -0.074 -14.535 0.898 1.00 97.00 168 ALA A O 1
ATOM 1275 N N . LEU A 1 169 ? -1.116 -13.280 -0.640 1.00 97.06 169 LEU A N 1
ATOM 1276 C CA . LEU A 1 169 ? -0.991 -12.030 0.123 1.00 97.06 169 LEU A CA 1
ATOM 1277 C C . LEU A 1 169 ? -1.713 -12.059 1.473 1.00 97.06 169 LEU A C 1
ATOM 1279 O O . LEU A 1 169 ? -1.318 -11.343 2.394 1.00 97.06 169 LEU A O 1
ATOM 1283 N N . VAL A 1 170 ? -2.728 -12.910 1.631 1.00 98.00 170 VAL A N 1
ATOM 1284 C CA . VAL A 1 170 ? -3.409 -13.110 2.917 1.00 98.00 170 VAL A CA 1
ATOM 1285 C C . VAL A 1 170 ? -2.423 -13.610 3.982 1.00 98.00 170 VAL A C 1
ATOM 1287 O O . VAL A 1 170 ? -2.475 -13.157 5.125 1.00 98.00 170 VAL A O 1
ATOM 1290 N N . GLY A 1 171 ? -1.452 -14.446 3.599 1.00 97.94 171 GLY A N 1
ATOM 1291 C CA . GLY A 1 171 ? -0.378 -14.894 4.489 1.00 97.94 171 GLY A CA 1
ATOM 1292 C C . GLY A 1 171 ? 0.526 -13.751 4.961 1.00 97.94 171 GLY A C 1
ATOM 1293 O O . GLY A 1 171 ? 0.845 -13.669 6.148 1.00 97.94 171 GLY A O 1
ATOM 1294 N N . VAL A 1 172 ? 0.870 -12.813 4.069 1.00 97.62 172 VAL A N 1
ATOM 1295 C CA . VAL A 1 172 ? 1.638 -11.601 4.424 1.00 97.62 172 VAL A CA 1
ATOM 1296 C C . VAL A 1 172 ? 0.863 -10.741 5.426 1.00 97.62 172 VAL A C 1
ATOM 1298 O O . VAL A 1 172 ? 1.440 -10.247 6.395 1.00 97.62 172 VAL A O 1
ATOM 1301 N N . ILE A 1 173 ? -0.451 -10.604 5.238 1.00 97.94 173 ILE A N 1
ATOM 1302 C CA . ILE A 1 173 ? -1.319 -9.848 6.149 1.00 97.94 173 ILE A CA 1
ATOM 1303 C C . ILE A 1 173 ? -1.338 -10.498 7.541 1.00 97.94 173 ILE A C 1
ATOM 1305 O O . ILE A 1 173 ? -1.205 -9.792 8.542 1.00 97.94 173 ILE A O 1
ATOM 1309 N N . TRP A 1 174 ? -1.431 -11.830 7.629 1.00 98.38 174 TRP A N 1
ATOM 1310 C CA . TRP A 1 174 ? -1.340 -12.543 8.911 1.00 98.38 174 TRP A CA 1
ATOM 1311 C C . TRP A 1 174 ? -0.014 -12.309 9.620 1.00 98.38 174 TRP A C 1
ATOM 1313 O O . TRP A 1 174 ? -0.020 -12.006 10.814 1.00 98.38 174 TRP A O 1
ATOM 1323 N N . LEU A 1 175 ? 1.105 -12.368 8.893 1.00 98.06 175 LEU A N 1
ATOM 1324 C CA . LEU A 1 175 ? 2.415 -12.059 9.464 1.00 98.06 175 LEU A CA 1
ATOM 1325 C C . LEU A 1 175 ? 2.460 -10.642 10.044 1.00 98.06 175 LEU A C 1
ATOM 1327 O O . LEU A 1 175 ? 2.918 -10.442 11.167 1.00 98.06 175 LEU A O 1
ATOM 1331 N N . GLN A 1 176 ? 1.961 -9.656 9.299 1.00 97.56 176 GLN A N 1
ATOM 1332 C CA . GLN A 1 176 ? 1.964 -8.259 9.731 1.00 97.56 176 GLN A CA 1
ATOM 1333 C C . GLN A 1 176 ? 1.094 -8.046 10.974 1.00 97.56 176 GLN A C 1
ATOM 1335 O O . GLN A 1 176 ? 1.544 -7.411 11.926 1.00 97.56 176 GLN A O 1
ATOM 1340 N N . VAL A 1 177 ? -0.113 -8.620 11.016 1.00 97.81 177 VAL A N 1
ATOM 1341 C CA . VAL A 1 177 ? -0.979 -8.552 12.208 1.00 97.81 177 VAL A CA 1
ATOM 1342 C C . VAL A 1 177 ? -0.329 -9.254 13.399 1.00 97.81 177 VAL A C 1
ATOM 1344 O O . VAL A 1 177 ? -0.328 -8.710 14.504 1.00 97.81 177 VAL A O 1
ATOM 1347 N N . GLY A 1 178 ? 0.273 -10.425 13.183 1.00 97.94 178 GLY A N 1
ATOM 1348 C CA . GLY A 1 178 ? 0.987 -11.157 14.224 1.00 97.94 178 GLY A CA 1
ATOM 1349 C C . GLY A 1 178 ? 2.143 -10.356 14.820 1.00 97.94 178 GLY A C 1
ATOM 1350 O O . GLY A 1 178 ? 2.256 -10.246 16.043 1.00 97.94 178 GLY A O 1
ATOM 1351 N N . ALA A 1 179 ? 2.946 -9.722 13.962 1.00 97.56 179 ALA A N 1
ATOM 1352 C CA . ALA A 1 179 ? 4.041 -8.849 14.370 1.00 97.56 179 ALA A CA 1
ATOM 1353 C C . ALA A 1 179 ? 3.546 -7.632 15.165 1.00 97.56 179 ALA A C 1
ATOM 1355 O O . ALA A 1 179 ? 4.113 -7.323 16.212 1.00 97.56 179 ALA A O 1
ATOM 1356 N N . VAL A 1 180 ? 2.464 -6.977 14.723 1.00 96.31 180 VAL A N 1
ATOM 1357 C CA . VAL A 1 180 ? 1.860 -5.842 15.446 1.00 96.31 180 VAL A CA 1
ATOM 1358 C C . VAL A 1 180 ? 1.453 -6.253 16.862 1.00 96.31 180 VAL A C 1
ATOM 1360 O O . VAL A 1 180 ? 1.821 -5.573 17.813 1.00 96.31 180 VAL A O 1
ATOM 1363 N N . LEU A 1 181 ? 0.757 -7.381 17.027 1.00 97.19 181 LEU A N 1
ATOM 1364 C CA . LEU A 1 181 ? 0.294 -7.853 18.340 1.00 97.19 181 LEU A CA 1
ATOM 1365 C C . LEU A 1 181 ? 1.439 -8.281 19.270 1.00 97.19 181 LEU A C 1
ATOM 1367 O O . LEU A 1 181 ? 1.363 -8.087 20.484 1.00 97.19 181 LEU A O 1
ATOM 1371 N N . LEU A 1 182 ? 2.508 -8.861 18.719 1.00 96.88 182 LEU A N 1
ATOM 1372 C CA . LEU A 1 182 ? 3.706 -9.208 19.489 1.00 96.88 182 LEU A CA 1
ATOM 1373 C C . LEU A 1 182 ? 4.460 -7.966 19.962 1.00 96.88 182 LEU A C 1
ATOM 1375 O O . LEU A 1 182 ? 4.947 -7.930 21.093 1.00 96.88 182 LEU A O 1
ATOM 1379 N N . LEU A 1 183 ? 4.534 -6.948 19.105 1.00 96.06 183 LEU A N 1
ATOM 1380 C CA . LEU A 1 183 ? 5.255 -5.709 19.375 1.00 96.06 183 LEU A CA 1
ATOM 1381 C C . LEU A 1 183 ? 4.406 -4.656 20.097 1.00 96.06 183 LEU A C 1
ATOM 1383 O O . LEU A 1 183 ? 4.957 -3.658 20.549 1.00 96.06 183 LEU A O 1
ATOM 1387 N N . GLU A 1 184 ? 3.104 -4.879 20.276 1.00 93.06 184 GLU A N 1
ATOM 1388 C CA . GLU A 1 184 ? 2.173 -3.930 20.900 1.00 93.06 184 GLU A CA 1
ATOM 1389 C C . GLU A 1 184 ? 2.644 -3.498 22.298 1.00 93.06 184 GLU A C 1
ATOM 1391 O O . GLU A 1 184 ? 2.840 -2.312 22.562 1.00 93.06 184 GLU A O 1
ATOM 1396 N N . ARG A 1 185 ? 2.903 -4.460 23.192 1.00 93.12 185 ARG A N 1
ATOM 1397 C CA . ARG A 1 185 ? 3.369 -4.181 24.562 1.00 93.12 185 ARG A CA 1
ATOM 1398 C C . ARG A 1 185 ? 4.738 -3.488 24.621 1.00 93.12 185 ARG A C 1
ATOM 1400 O O . ARG A 1 185 ? 4.828 -2.467 25.303 1.00 93.12 185 ARG A O 1
ATOM 1407 N N . PRO A 1 186 ? 5.805 -3.994 23.966 1.00 94.19 186 PRO A N 1
ATOM 1408 C CA . PRO A 1 186 ? 7.097 -3.313 24.003 1.00 94.19 186 PRO A CA 1
ATOM 1409 C C . PRO A 1 186 ? 7.048 -1.937 23.327 1.00 94.19 186 PRO A C 1
ATOM 1411 O O . PRO A 1 186 ? 7.707 -1.018 23.809 1.00 94.19 186 PRO A O 1
ATOM 1414 N N . ALA A 1 187 ? 6.237 -1.759 22.278 1.00 92.19 187 ALA A N 1
ATOM 1415 C CA . ALA A 1 187 ? 6.035 -0.456 21.652 1.00 92.19 187 ALA A CA 1
ATOM 1416 C C . ALA A 1 187 ? 5.383 0.534 22.624 1.00 92.19 187 ALA A C 1
ATOM 1418 O O . ALA A 1 187 ? 5.914 1.626 22.802 1.00 92.19 187 ALA A O 1
ATOM 1419 N N . HIS A 1 188 ? 4.302 0.151 23.312 1.00 90.88 188 HIS A N 1
ATOM 1420 C CA . HIS A 1 188 ? 3.683 1.002 24.334 1.00 90.88 188 HIS A CA 1
ATOM 1421 C C . HIS A 1 188 ? 4.666 1.379 25.447 1.00 90.88 188 HIS A C 1
ATOM 1423 O O . HIS A 1 188 ? 4.823 2.560 25.745 1.00 90.88 188 HIS A O 1
ATOM 1429 N N . ALA A 1 189 ? 5.415 0.409 25.979 1.00 91.88 189 ALA A N 1
ATOM 1430 C CA . ALA A 1 189 ? 6.414 0.679 27.010 1.00 91.88 189 ALA A CA 1
ATOM 1431 C C . ALA A 1 189 ? 7.510 1.653 26.539 1.00 91.88 189 ALA A C 1
ATOM 1433 O O . ALA A 1 189 ? 7.970 2.488 27.314 1.00 91.88 189 ALA A O 1
ATOM 1434 N N . LEU A 1 190 ? 7.941 1.566 25.277 1.00 93.06 190 LEU A N 1
ATOM 1435 C CA . LEU A 1 190 ? 8.922 2.491 24.711 1.00 93.06 190 LEU A CA 1
ATOM 1436 C C . LEU A 1 190 ? 8.342 3.899 24.526 1.00 93.06 190 LEU A C 1
ATOM 1438 O O . LEU A 1 190 ? 9.014 4.879 24.849 1.00 93.06 190 LEU A O 1
ATOM 1442 N N . LEU A 1 191 ? 7.107 3.994 24.022 1.00 91.44 191 LEU A N 1
ATOM 1443 C CA . LEU A 1 191 ? 6.410 5.263 23.809 1.00 91.44 191 LEU A CA 1
ATOM 1444 C C . LEU A 1 191 ? 6.194 6.015 25.125 1.00 91.44 191 LEU A C 1
ATOM 1446 O O . LEU A 1 191 ? 6.439 7.219 25.161 1.00 91.44 191 LEU A O 1
ATOM 1450 N N . ASP A 1 192 ? 5.824 5.301 26.190 1.00 89.56 192 ASP A N 1
ATOM 1451 C CA . ASP A 1 192 ? 5.624 5.875 27.524 1.00 89.56 192 ASP A CA 1
ATOM 1452 C C . ASP A 1 192 ? 6.954 6.305 28.162 1.00 89.56 192 ASP A C 1
ATOM 1454 O O . ASP A 1 192 ? 7.037 7.355 28.795 1.00 89.56 192 ASP A O 1
ATOM 1458 N N . ARG A 1 193 ? 8.028 5.523 27.974 1.00 92.81 193 ARG A N 1
ATOM 1459 C CA . ARG A 1 193 ? 9.353 5.828 28.547 1.00 92.81 193 ARG A CA 1
ATOM 1460 C C . ARG A 1 193 ? 10.051 7.016 27.891 1.00 92.81 193 ARG A C 1
ATOM 1462 O O . ARG A 1 193 ? 10.816 7.697 28.567 1.00 92.81 193 ARG A O 1
ATOM 1469 N N . LEU A 1 194 ? 9.864 7.211 26.587 1.00 91.56 194 LEU A N 1
ATOM 1470 C CA . LEU A 1 194 ? 10.573 8.229 25.803 1.00 91.56 194 LEU A CA 1
ATOM 1471 C C . LEU A 1 194 ? 9.694 9.438 25.427 1.00 91.56 194 LEU A C 1
ATOM 1473 O O . LEU A 1 194 ? 10.167 10.310 24.703 1.00 91.56 194 LEU A O 1
ATOM 1477 N N . ASP A 1 195 ? 8.432 9.477 25.874 1.00 87.69 195 ASP A N 1
ATOM 1478 C CA . ASP A 1 195 ? 7.426 10.505 25.537 1.00 87.69 195 ASP A CA 1
ATOM 1479 C C . ASP A 1 195 ? 7.357 10.818 24.024 1.00 87.69 195 ASP A C 1
ATOM 1481 O O . ASP A 1 195 ? 7.230 11.955 23.564 1.00 87.69 195 ASP A O 1
ATOM 1485 N N . LEU A 1 196 ? 7.458 9.770 23.198 1.00 90.50 196 LEU A N 1
ATOM 1486 C CA . LEU A 1 196 ? 7.527 9.898 21.736 1.00 90.50 196 LEU A CA 1
ATOM 1487 C C . LEU A 1 196 ? 6.161 10.130 21.083 1.00 90.50 196 LEU A C 1
ATOM 1489 O O . LEU A 1 196 ? 6.074 10.180 19.854 1.00 90.50 196 LEU A O 1
ATOM 1493 N N . GLY A 1 197 ? 5.090 10.291 21.865 1.00 85.38 197 GLY A N 1
ATOM 1494 C CA . GLY A 1 197 ? 3.728 10.437 21.346 1.00 85.38 197 GLY A CA 1
ATOM 1495 C C . GLY A 1 197 ? 3.599 11.584 20.341 1.00 85.38 197 GLY A C 1
ATOM 1496 O O . GLY A 1 197 ? 2.994 11.420 19.279 1.00 85.38 197 GLY A O 1
ATOM 1497 N N . ARG A 1 198 ? 4.250 12.723 20.616 1.00 87.50 198 ARG A N 1
ATOM 1498 C CA . ARG A 1 198 ? 4.291 13.869 19.688 1.00 87.50 198 ARG A CA 1
ATOM 1499 C C . ARG A 1 198 ? 5.038 13.542 18.398 1.00 87.50 198 ARG A C 1
ATOM 1501 O O . ARG A 1 198 ? 4.555 13.876 17.320 1.00 87.50 198 ARG A O 1
ATOM 1508 N N . THR A 1 199 ? 6.183 12.872 18.500 1.00 88.88 199 THR A N 1
ATOM 1509 C CA . THR A 1 199 ? 6.991 12.467 17.342 1.00 88.88 199 THR A CA 1
ATOM 1510 C C . THR A 1 199 ? 6.220 11.502 16.450 1.00 88.88 199 THR A C 1
ATOM 1512 O O . THR A 1 199 ? 6.171 11.695 15.239 1.00 88.88 199 THR A O 1
ATOM 1515 N N . VAL A 1 200 ? 5.548 10.508 17.034 1.00 90.44 200 VAL A N 1
ATOM 1516 C CA . VAL A 1 200 ? 4.712 9.562 16.283 1.00 90.44 200 VAL A CA 1
ATOM 1517 C C . VAL A 1 200 ? 3.549 10.278 15.605 1.00 90.44 200 VAL A C 1
ATOM 1519 O O . VAL A 1 200 ? 3.302 10.035 14.427 1.00 90.44 200 VAL A O 1
ATOM 1522 N N . ALA A 1 201 ? 2.870 11.195 16.299 1.00 88.94 201 ALA A N 1
ATOM 1523 C CA . ALA A 1 201 ? 1.789 11.981 15.707 1.00 88.94 201 ALA A CA 1
ATOM 1524 C C . ALA A 1 201 ? 2.281 12.847 14.534 1.00 88.94 201 ALA A C 1
ATOM 1526 O O . ALA A 1 201 ? 1.610 12.920 13.504 1.00 88.94 201 ALA A O 1
ATOM 1527 N N . LEU A 1 202 ? 3.467 13.455 14.659 1.00 87.69 202 LEU A N 1
ATOM 1528 C CA . LEU A 1 202 ? 4.096 14.226 13.587 1.00 87.69 202 LEU A CA 1
ATOM 1529 C C . LEU A 1 202 ? 4.425 13.337 12.381 1.00 87.69 202 LEU A C 1
ATOM 1531 O O . LEU A 1 202 ? 4.030 13.655 11.262 1.00 87.69 202 LEU A O 1
ATOM 1535 N N . VAL A 1 203 ? 5.094 12.202 12.603 1.00 87.56 203 VAL A N 1
ATOM 1536 C CA . VAL A 1 203 ? 5.442 11.248 11.537 1.00 87.56 203 VAL A CA 1
ATOM 1537 C C . VAL A 1 203 ? 4.181 10.701 10.861 1.00 87.56 203 VAL A C 1
ATOM 1539 O O . VAL A 1 203 ? 4.127 10.635 9.635 1.00 87.56 203 VAL A O 1
ATOM 1542 N N . ALA A 1 204 ? 3.136 10.384 11.630 1.00 89.69 204 ALA A N 1
ATOM 1543 C CA . ALA A 1 204 ? 1.850 9.943 11.097 1.00 89.69 204 ALA A CA 1
ATOM 1544 C C . ALA A 1 204 ? 1.180 11.031 10.240 1.00 89.69 204 ALA A C 1
ATOM 1546 O O . ALA A 1 204 ? 0.702 10.739 9.143 1.00 89.69 204 ALA A O 1
ATOM 1547 N N . ALA A 1 205 ? 1.205 12.293 10.685 1.00 87.44 205 ALA A N 1
ATOM 1548 C CA . ALA A 1 205 ? 0.702 13.426 9.905 1.00 87.44 205 ALA A CA 1
ATOM 1549 C C . ALA A 1 205 ? 1.504 13.645 8.607 1.00 87.44 205 ALA A C 1
ATOM 1551 O O . ALA A 1 205 ? 0.944 14.052 7.589 1.00 87.44 205 ALA A O 1
ATOM 1552 N N . MET A 1 206 ? 2.799 13.322 8.624 1.00 88.50 206 MET A N 1
ATOM 1553 C CA . MET A 1 206 ? 3.685 13.362 7.459 1.00 88.50 206 MET A CA 1
ATOM 1554 C C . MET A 1 206 ? 3.579 12.127 6.560 1.00 88.50 206 MET A C 1
ATOM 1556 O O . MET A 1 206 ? 4.150 12.146 5.473 1.00 88.50 206 MET A O 1
ATOM 1560 N N . GLY A 1 207 ? 2.843 11.083 6.952 1.00 90.00 207 GLY A N 1
ATOM 1561 C CA . GLY A 1 207 ? 2.781 9.821 6.213 1.00 90.00 207 GLY A CA 1
ATOM 1562 C C . GLY A 1 207 ? 2.315 9.996 4.767 1.00 90.00 207 GLY A C 1
ATOM 1563 O O . GLY A 1 207 ? 2.976 9.529 3.845 1.00 90.00 207 GLY A O 1
ATOM 1564 N N . MET A 1 208 ? 1.224 10.737 4.548 1.00 89.88 208 MET A N 1
ATOM 1565 C CA . MET A 1 208 ? 0.700 10.998 3.200 1.00 89.88 208 MET A CA 1
ATOM 1566 C C . MET A 1 208 ? 1.609 11.909 2.354 1.00 89.88 208 MET A C 1
ATOM 1568 O O . MET A 1 208 ? 1.857 11.575 1.193 1.00 89.88 208 MET A O 1
ATOM 1572 N N . PRO A 1 209 ? 2.141 13.031 2.880 1.00 90.88 209 PRO A N 1
ATOM 1573 C CA . PRO A 1 209 ? 3.187 13.779 2.189 1.00 90.88 209 PRO A CA 1
ATOM 1574 C C . PRO A 1 209 ? 4.399 12.910 1.830 1.00 90.88 209 PRO A C 1
ATOM 1576 O O . PRO A 1 209 ? 4.785 12.855 0.666 1.00 90.88 209 PRO A O 1
ATOM 1579 N N . LEU A 1 210 ? 4.966 12.178 2.789 1.00 91.69 210 LEU A N 1
ATOM 1580 C CA . LEU A 1 210 ? 6.117 11.305 2.559 1.00 91.69 210 LEU A CA 1
ATOM 1581 C C . LEU A 1 210 ? 5.826 10.282 1.457 1.00 91.69 210 LEU A C 1
ATOM 1583 O O . LEU A 1 210 ? 6.610 10.133 0.521 1.00 91.69 210 LEU A O 1
ATOM 1587 N N . TYR A 1 211 ? 4.653 9.656 1.521 1.00 92.12 211 TYR A N 1
ATOM 1588 C CA . TYR A 1 211 ? 4.183 8.703 0.530 1.00 92.12 211 TYR A CA 1
ATOM 1589 C C . TYR A 1 211 ? 4.151 9.271 -0.894 1.00 92.12 211 TYR A C 1
ATOM 1591 O O . TYR A 1 211 ? 4.609 8.615 -1.822 1.00 92.12 211 TYR A O 1
ATOM 1599 N N . LEU A 1 212 ? 3.651 10.490 -1.086 1.00 91.50 212 LEU A N 1
ATOM 1600 C CA . LEU A 1 212 ? 3.592 11.094 -2.420 1.00 91.50 212 LEU A CA 1
ATOM 1601 C C . LEU A 1 212 ? 4.975 11.537 -2.906 1.00 91.50 212 LEU A C 1
ATOM 1603 O O . LEU A 1 212 ? 5.347 11.323 -4.055 1.00 91.50 212 LEU A O 1
ATOM 1607 N N . TRP A 1 213 ? 5.761 12.162 -2.033 1.00 93.06 213 TRP A N 1
ATOM 1608 C CA . TRP A 1 213 ? 6.963 12.875 -2.456 1.00 93.06 213 TRP A CA 1
ATOM 1609 C C . TRP A 1 213 ? 8.238 12.020 -2.465 1.00 93.06 213 TRP A C 1
ATOM 1611 O O . TRP A 1 213 ? 9.200 12.411 -3.126 1.00 93.06 213 TRP A O 1
ATOM 1621 N N . HIS A 1 214 ? 8.268 10.848 -1.817 1.00 91.44 214 HIS A N 1
ATOM 1622 C CA . HIS A 1 214 ? 9.480 10.011 -1.785 1.00 91.44 214 HIS A CA 1
ATOM 1623 C C . HIS A 1 214 ? 9.935 9.553 -3.181 1.00 91.44 214 HIS A C 1
ATOM 1625 O O . HIS A 1 214 ? 11.133 9.553 -3.450 1.00 91.44 214 HIS A O 1
ATOM 1631 N N . LYS A 1 215 ? 9.006 9.252 -4.102 1.00 90.44 215 LYS A N 1
ATOM 1632 C CA . LYS A 1 215 ? 9.351 8.893 -5.491 1.00 90.44 215 LYS A CA 1
ATOM 1633 C C . LYS A 1 215 ? 10.002 10.032 -6.268 1.00 90.44 215 LYS A C 1
ATOM 1635 O O . LYS A 1 215 ? 10.811 9.779 -7.151 1.00 90.44 215 LYS A O 1
ATOM 1640 N N . LEU A 1 216 ? 9.707 11.284 -5.919 1.00 90.31 216 LEU A N 1
ATOM 1641 C CA . LEU A 1 216 ? 10.406 12.425 -6.509 1.00 90.31 216 LEU A C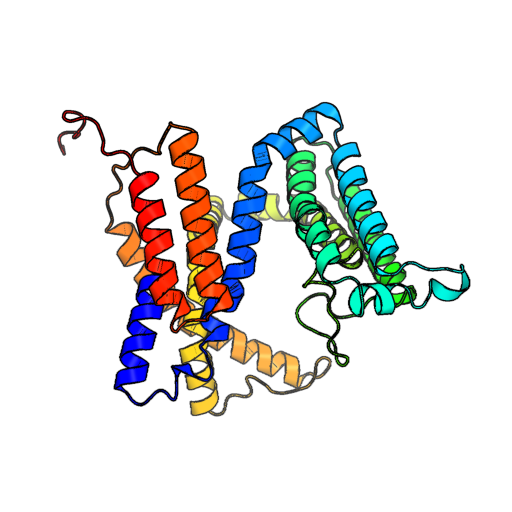A 1
ATOM 1642 C C . LEU A 1 216 ? 11.846 12.533 -5.984 1.00 90.31 216 LEU A C 1
ATOM 1644 O O . LEU A 1 216 ? 12.749 12.870 -6.745 1.00 90.31 216 LEU A O 1
ATOM 1648 N N . ALA A 1 217 ? 12.065 12.229 -4.701 1.00 91.12 217 ALA A N 1
ATOM 1649 C CA . ALA A 1 217 ? 13.390 12.238 -4.076 1.00 91.12 217 ALA A CA 1
ATOM 1650 C C . ALA A 1 217 ? 14.311 11.110 -4.582 1.00 91.12 217 ALA A C 1
ATOM 1652 O O . ALA A 1 217 ? 15.532 11.238 -4.513 1.00 91.12 217 ALA A O 1
ATOM 1653 N N . GLU A 1 218 ? 13.736 10.041 -5.134 1.00 90.06 218 GLU A N 1
ATOM 1654 C CA . GLU A 1 218 ? 14.468 8.937 -5.761 1.00 90.06 218 GLU A CA 1
ATOM 1655 C C . GLU A 1 218 ? 15.337 9.406 -6.941 1.00 90.06 218 GLU A C 1
ATOM 1657 O O . GLU A 1 218 ? 16.445 8.909 -7.128 1.00 90.06 218 GLU A O 1
ATOM 1662 N N . LEU A 1 219 ? 14.882 10.416 -7.696 1.00 86.12 219 LEU A N 1
ATOM 1663 C CA . LEU A 1 219 ? 15.584 10.924 -8.881 1.00 86.12 219 LEU A CA 1
ATOM 1664 C C . LEU A 1 219 ? 16.966 11.517 -8.562 1.00 86.12 219 LEU A C 1
ATOM 1666 O O . LEU A 1 219 ? 17.963 11.033 -9.105 1.00 86.12 219 LEU A O 1
ATOM 1670 N N . PRO A 1 220 ? 17.079 12.545 -7.695 1.00 89.62 220 PRO A N 1
ATOM 1671 C CA . PRO A 1 220 ? 18.383 13.074 -7.321 1.00 89.62 220 PRO A CA 1
ATOM 1672 C C . PRO A 1 220 ? 19.215 12.059 -6.527 1.00 89.62 220 PRO A C 1
ATOM 1674 O O . PRO A 1 220 ? 20.439 12.115 -6.604 1.00 89.62 220 PRO A O 1
ATOM 1677 N N . ALA A 1 221 ? 18.589 11.115 -5.810 1.00 92.44 221 ALA A N 1
ATOM 1678 C CA . ALA A 1 221 ? 19.305 10.060 -5.093 1.00 92.44 221 ALA A CA 1
ATOM 1679 C C . ALA A 1 221 ? 20.021 9.113 -6.069 1.00 92.44 221 ALA A C 1
ATOM 1681 O O . ALA A 1 221 ? 21.225 8.891 -5.932 1.00 92.44 221 ALA A O 1
ATOM 1682 N N . ALA A 1 222 ? 19.313 8.627 -7.093 1.00 89.50 222 ALA A N 1
ATOM 1683 C CA . ALA A 1 222 ? 19.881 7.794 -8.151 1.00 89.50 222 ALA A CA 1
ATOM 1684 C C . ALA A 1 222 ? 20.956 8.544 -8.947 1.00 89.50 222 ALA A C 1
ATOM 1686 O O . ALA A 1 222 ? 22.045 8.015 -9.169 1.00 89.50 222 ALA A O 1
ATOM 1687 N N . TRP A 1 223 ? 20.692 9.804 -9.312 1.00 89.31 223 TRP A N 1
ATOM 1688 C CA . TRP A 1 223 ? 21.666 10.645 -10.009 1.00 89.31 223 TRP A CA 1
ATOM 1689 C C . TRP A 1 223 ? 22.952 10.838 -9.195 1.00 89.31 223 TRP A C 1
ATOM 1691 O O . TRP A 1 223 ? 24.049 10.674 -9.730 1.00 89.31 223 TRP A O 1
ATOM 1701 N N . LEU A 1 224 ? 22.834 11.149 -7.899 1.00 93.00 224 LEU A N 1
ATOM 1702 C CA . LEU A 1 224 ? 23.989 11.353 -7.025 1.00 93.00 224 LEU A CA 1
ATOM 1703 C C . LEU A 1 224 ? 24.764 10.049 -6.814 1.00 93.00 224 LEU A C 1
ATOM 1705 O O . LEU A 1 224 ? 25.992 10.054 -6.891 1.00 93.00 224 LEU A O 1
ATOM 1709 N N . GLY A 1 225 ? 24.057 8.935 -6.604 1.00 93.12 225 GLY A N 1
ATOM 1710 C CA . GLY A 1 225 ? 24.656 7.607 -6.486 1.00 93.12 225 GLY A CA 1
ATOM 1711 C C . GLY A 1 225 ? 25.469 7.230 -7.722 1.00 93.12 225 GLY A C 1
ATOM 1712 O O . GLY A 1 225 ? 26.640 6.878 -7.597 1.00 93.12 225 GLY A O 1
ATOM 1713 N N . ALA A 1 226 ? 24.897 7.414 -8.915 1.00 90.38 226 ALA A N 1
ATOM 1714 C CA . ALA A 1 226 ? 25.593 7.184 -10.179 1.00 90.38 226 ALA A CA 1
ATOM 1715 C C . ALA A 1 226 ? 26.793 8.131 -10.364 1.00 90.38 226 ALA A C 1
ATOM 1717 O O . ALA A 1 226 ? 27.878 7.701 -10.757 1.00 90.38 226 ALA A O 1
ATOM 1718 N N . ARG A 1 227 ? 26.636 9.421 -10.035 1.00 93.06 227 ARG A N 1
ATOM 1719 C CA . ARG A 1 227 ? 27.693 10.437 -10.185 1.00 93.06 227 ARG A CA 1
ATOM 1720 C C . ARG A 1 227 ? 28.904 10.181 -9.289 1.00 93.06 227 ARG A C 1
ATOM 1722 O O . ARG A 1 227 ? 30.022 10.517 -9.691 1.00 93.06 227 ARG A O 1
ATOM 1729 N N . LEU A 1 228 ? 28.663 9.641 -8.096 1.00 94.88 228 LEU A N 1
ATOM 1730 C CA . LEU A 1 228 ? 29.675 9.268 -7.109 1.00 94.88 228 LEU A CA 1
ATOM 1731 C C . LEU A 1 228 ? 30.142 7.811 -7.251 1.00 94.88 228 LEU A C 1
ATOM 1733 O O . LEU A 1 228 ? 30.979 7.382 -6.464 1.00 94.88 228 LEU A O 1
ATOM 1737 N N . GLN A 1 229 ? 29.617 7.064 -8.232 1.00 93.50 229 GLN A N 1
ATOM 1738 C CA . GLN A 1 229 ? 29.910 5.641 -8.447 1.00 93.50 229 GLN A CA 1
ATOM 1739 C C . GLN A 1 229 ? 29.676 4.790 -7.186 1.00 93.50 229 GLN A C 1
ATOM 1741 O O . GLN A 1 229 ? 30.409 3.843 -6.902 1.00 93.50 229 GLN A O 1
ATOM 1746 N N . LEU A 1 230 ? 28.650 5.145 -6.408 1.00 92.44 230 LEU A N 1
ATOM 1747 C CA . LEU A 1 230 ? 28.272 4.398 -5.215 1.00 92.44 230 LEU A CA 1
ATOM 1748 C C . LEU A 1 230 ? 27.634 3.060 -5.616 1.00 92.44 230 LEU A C 1
ATOM 1750 O O . LEU A 1 230 ? 26.913 3.001 -6.615 1.00 92.44 230 LEU A O 1
ATOM 1754 N N . PRO A 1 231 ? 27.833 1.991 -4.827 1.00 91.00 231 PRO A N 1
ATOM 1755 C CA . PRO A 1 231 ? 27.367 0.644 -5.151 1.00 91.00 231 PRO A CA 1
ATOM 1756 C C . PRO A 1 231 ? 25.856 0.462 -4.895 1.00 91.00 231 PRO A C 1
ATOM 1758 O O . PRO A 1 231 ? 25.450 -0.515 -4.279 1.00 91.00 231 PRO A O 1
ATOM 1761 N N . ILE A 1 232 ? 25.008 1.400 -5.334 1.00 88.88 232 ILE A N 1
ATOM 1762 C CA . ILE A 1 232 ? 23.563 1.443 -5.021 1.00 88.88 232 ILE A CA 1
ATOM 1763 C C . ILE A 1 232 ? 22.781 0.220 -5.534 1.00 88.88 232 ILE A C 1
ATOM 1765 O O . ILE A 1 232 ? 21.797 -0.183 -4.910 1.00 88.88 232 ILE A O 1
ATOM 1769 N N . ASP A 1 233 ? 23.282 -0.408 -6.601 1.00 83.69 233 ASP A N 1
ATOM 1770 C CA . ASP A 1 233 ? 22.722 -1.609 -7.234 1.00 83.69 233 ASP A CA 1
ATOM 1771 C C . ASP A 1 233 ? 23.658 -2.826 -7.123 1.00 83.69 233 ASP A C 1
ATOM 1773 O O . ASP A 1 233 ? 23.578 -3.762 -7.917 1.00 83.69 233 ASP A O 1
ATOM 1777 N N . ALA A 1 234 ? 24.592 -2.817 -6.167 1.00 84.62 234 ALA A N 1
ATOM 1778 C CA . ALA A 1 234 ? 25.535 -3.917 -6.005 1.00 84.62 234 ALA A CA 1
ATOM 1779 C C . ALA A 1 234 ? 24.876 -5.175 -5.428 1.00 84.62 234 ALA A C 1
ATOM 1781 O O . ALA A 1 234 ? 24.053 -5.082 -4.523 1.00 84.62 234 ALA A O 1
ATOM 1782 N N . GLY A 1 235 ? 25.340 -6.340 -5.890 1.00 82.44 235 GLY A N 1
ATOM 1783 C CA . GLY A 1 235 ? 25.021 -7.655 -5.328 1.00 82.44 235 GLY A CA 1
ATOM 1784 C C . GLY A 1 235 ? 23.655 -8.215 -5.727 1.00 82.44 235 GLY A C 1
ATOM 1785 O O . GLY A 1 235 ? 22.732 -7.484 -6.090 1.00 82.44 235 GLY A O 1
ATOM 1786 N N . LEU A 1 236 ? 23.521 -9.538 -5.634 1.00 84.88 236 LEU A N 1
ATOM 1787 C CA . LEU A 1 236 ? 22.235 -10.221 -5.745 1.00 84.88 236 LEU A CA 1
ATOM 1788 C C . LEU A 1 236 ? 21.639 -10.445 -4.345 1.00 84.88 236 LEU A C 1
ATOM 1790 O O . LEU A 1 236 ? 22.378 -10.499 -3.358 1.00 84.88 236 LEU A O 1
ATOM 1794 N N . PRO A 1 237 ? 20.304 -10.577 -4.217 1.00 81.12 237 PRO A N 1
ATOM 1795 C CA . PRO A 1 237 ? 19.687 -10.942 -2.947 1.00 81.12 237 PRO A CA 1
ATOM 1796 C C . PRO A 1 237 ? 20.349 -12.192 -2.344 1.00 81.12 237 PRO A C 1
ATOM 1798 O O . PRO A 1 237 ? 20.373 -13.244 -2.975 1.00 81.12 237 PRO A O 1
ATOM 1801 N N . GLY A 1 238 ? 20.882 -12.065 -1.125 1.00 81.44 238 GLY A N 1
ATOM 1802 C CA . GLY A 1 238 ? 21.641 -13.123 -0.441 1.00 81.44 238 GLY A CA 1
ATOM 1803 C C . GLY A 1 238 ? 23.127 -12.803 -0.247 1.00 81.44 238 GLY A C 1
ATOM 1804 O O . GLY A 1 238 ? 23.728 -13.306 0.701 1.00 81.44 238 GLY A O 1
ATOM 1805 N N . ASP A 1 239 ? 23.693 -11.900 -1.051 1.00 88.62 239 ASP A N 1
ATOM 1806 C CA . ASP A 1 239 ? 25.093 -11.484 -0.929 1.00 88.62 239 ASP A CA 1
ATOM 1807 C C . ASP A 1 239 ? 25.295 -10.401 0.144 1.00 88.62 239 ASP A C 1
ATOM 1809 O O . ASP A 1 239 ? 24.428 -9.564 0.405 1.00 88.62 239 ASP A O 1
ATOM 1813 N N . SER A 1 240 ? 26.487 -10.335 0.743 1.00 88.19 240 SER A N 1
ATOM 1814 C CA . SER A 1 240 ? 26.842 -9.242 1.665 1.00 88.19 240 SER A CA 1
ATOM 1815 C C . SER A 1 240 ? 26.928 -7.880 0.959 1.00 88.19 240 SER A C 1
ATOM 1817 O O . SER A 1 240 ? 26.561 -6.852 1.534 1.00 88.19 240 SER A O 1
ATOM 1819 N N . SER A 1 241 ? 27.354 -7.868 -0.308 1.00 89.75 241 SER A N 1
ATOM 1820 C CA . SER A 1 241 ? 27.410 -6.674 -1.160 1.00 89.75 241 SER A CA 1
ATOM 1821 C C . SER A 1 241 ? 26.024 -6.088 -1.437 1.00 89.75 241 SER A C 1
ATOM 1823 O O . SER A 1 241 ? 25.891 -4.865 -1.483 1.00 89.75 241 SER A O 1
ATOM 1825 N N . PHE A 1 242 ? 24.990 -6.933 -1.515 1.00 91.06 242 PHE A N 1
ATOM 1826 C CA . PHE A 1 242 ? 23.597 -6.504 -1.648 1.00 91.06 242 PHE A CA 1
ATOM 1827 C C . PHE A 1 242 ? 23.153 -5.639 -0.475 1.00 91.06 242 PHE A C 1
ATOM 1829 O O . PHE A 1 242 ? 22.604 -4.551 -0.664 1.00 91.06 242 PHE A O 1
ATOM 1836 N N . TRP A 1 243 ? 23.450 -6.069 0.750 1.00 90.88 243 TRP A N 1
ATOM 1837 C CA . TRP A 1 243 ? 23.108 -5.295 1.942 1.00 90.88 243 TRP A CA 1
ATOM 1838 C C . TRP A 1 243 ? 23.850 -3.961 1.992 1.00 90.88 243 TRP A C 1
ATOM 1840 O O . TRP A 1 243 ? 23.241 -2.938 2.306 1.00 90.88 243 TRP A O 1
ATOM 1850 N N . MET A 1 244 ? 25.128 -3.942 1.606 1.00 91.00 244 MET A N 1
ATOM 1851 C CA . MET A 1 244 ? 25.898 -2.701 1.504 1.00 91.00 244 MET A CA 1
ATOM 1852 C C . MET A 1 244 ? 25.283 -1.733 0.483 1.00 91.00 244 MET A C 1
ATOM 1854 O O . MET A 1 244 ? 25.110 -0.550 0.782 1.00 91.00 244 MET A O 1
ATOM 1858 N N . GLY A 1 245 ? 24.901 -2.227 -0.697 1.00 92.19 245 GLY A N 1
ATOM 1859 C CA . GLY A 1 245 ? 24.257 -1.405 -1.720 1.00 92.19 245 GLY A CA 1
ATOM 1860 C C . GLY A 1 245 ? 22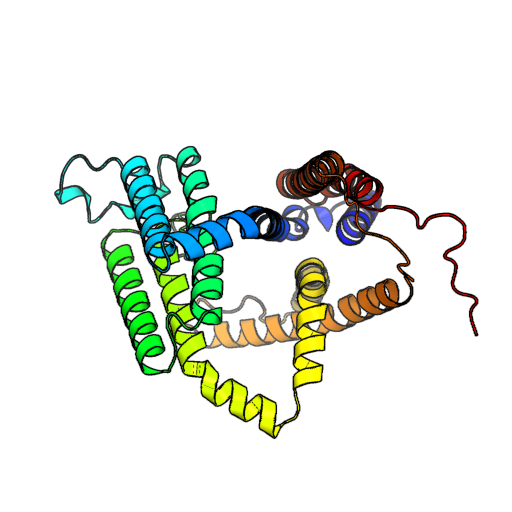.925 -0.819 -1.258 1.00 92.19 245 GLY A C 1
ATOM 1861 O O . GLY A 1 245 ? 22.667 0.371 -1.447 1.00 92.19 245 GLY A O 1
ATOM 1862 N N . ARG A 1 246 ? 22.114 -1.604 -0.536 1.00 92.44 246 ARG A N 1
ATOM 1863 C CA . ARG A 1 246 ? 20.859 -1.122 0.063 1.00 92.44 246 ARG A CA 1
ATOM 1864 C C . ARG A 1 246 ? 21.081 -0.069 1.142 1.00 92.44 246 ARG A C 1
ATOM 1866 O O . ARG A 1 246 ? 20.302 0.877 1.195 1.00 92.44 246 ARG A O 1
ATOM 1873 N N . LEU A 1 247 ? 22.131 -0.171 1.958 1.00 93.06 247 LEU A N 1
ATOM 1874 C CA . LEU A 1 247 ? 22.462 0.873 2.936 1.00 93.06 247 LEU A CA 1
ATOM 1875 C C . LEU A 1 247 ? 22.824 2.196 2.251 1.00 93.06 247 LEU A C 1
ATOM 1877 O O . LEU A 1 247 ? 22.299 3.240 2.643 1.00 93.06 247 LEU A O 1
ATOM 1881 N N . TRP A 1 248 ? 23.646 2.158 1.197 1.00 94.50 248 TRP A N 1
ATOM 1882 C CA . TRP A 1 248 ? 23.947 3.347 0.390 1.00 94.50 248 TRP A CA 1
ATOM 1883 C C . TRP A 1 248 ? 22.692 3.937 -0.244 1.00 94.50 248 TRP A C 1
ATOM 1885 O O . TRP A 1 248 ? 22.456 5.141 -0.147 1.00 94.50 248 TRP A O 1
ATOM 1895 N N . TRP A 1 249 ? 21.861 3.087 -0.841 1.00 94.38 249 TRP A N 1
ATOM 1896 C CA . TRP A 1 249 ? 20.607 3.502 -1.453 1.00 94.38 249 TRP A CA 1
ATOM 1897 C C . TRP A 1 249 ? 19.653 4.162 -0.451 1.00 94.38 249 TRP A C 1
ATOM 1899 O O . TRP A 1 249 ? 19.145 5.256 -0.702 1.00 94.38 249 TRP A O 1
ATOM 1909 N N . LEU A 1 250 ? 19.451 3.544 0.716 1.00 93.56 250 LEU A N 1
ATOM 1910 C CA . LEU A 1 250 ? 18.618 4.094 1.786 1.00 93.56 250 LEU A CA 1
ATOM 1911 C C . LEU A 1 250 ? 19.178 5.418 2.314 1.00 93.56 250 LEU A C 1
ATOM 1913 O O . LEU A 1 250 ? 18.408 6.352 2.532 1.00 93.56 250 LEU A O 1
ATOM 1917 N N . GLY A 1 251 ? 20.500 5.524 2.474 1.00 95.38 251 GLY A N 1
ATOM 1918 C CA . GLY A 1 251 ? 21.165 6.757 2.891 1.00 95.38 251 GLY A CA 1
ATOM 1919 C C . GLY A 1 251 ? 20.953 7.905 1.901 1.00 95.38 251 GLY A C 1
ATOM 1920 O O . GLY A 1 251 ? 20.594 9.008 2.312 1.00 95.38 251 GLY A O 1
ATOM 1921 N N . LEU A 1 252 ? 21.102 7.644 0.598 1.00 95.50 252 LEU A N 1
ATOM 1922 C CA . LEU A 1 252 ? 20.860 8.638 -0.455 1.00 95.50 252 LEU A CA 1
ATOM 1923 C C . LEU A 1 252 ? 19.385 9.045 -0.530 1.00 95.50 252 LEU A C 1
ATOM 1925 O O . LEU A 1 252 ? 19.082 10.237 -0.602 1.00 95.50 252 LEU A O 1
ATOM 1929 N N . CYS A 1 253 ? 18.465 8.081 -0.459 1.00 94.31 253 CYS A N 1
ATOM 1930 C CA . CYS A 1 253 ? 17.030 8.358 -0.404 1.00 94.31 253 CYS A CA 1
ATOM 1931 C C . CYS A 1 253 ? 16.669 9.212 0.817 1.00 94.31 253 CYS A C 1
ATOM 1933 O O . CYS A 1 253 ? 15.914 10.174 0.684 1.00 94.31 253 CYS A O 1
ATOM 1935 N N . LEU A 1 254 ? 17.235 8.916 1.993 1.00 94.50 254 LEU A N 1
ATOM 1936 C CA . LEU A 1 254 ? 17.018 9.705 3.205 1.00 94.50 254 LEU A CA 1
ATOM 1937 C C . LEU A 1 254 ? 17.573 11.128 3.055 1.00 94.50 254 LEU A C 1
ATOM 1939 O O . LEU A 1 254 ? 16.883 12.097 3.375 1.00 94.50 254 LEU A O 1
ATOM 1943 N N . LEU A 1 255 ? 18.785 11.262 2.511 1.00 96.31 255 LEU A N 1
ATOM 1944 C CA . LEU A 1 255 ? 19.420 12.553 2.250 1.00 96.31 255 LEU A CA 1
ATOM 1945 C C . LEU A 1 255 ? 18.567 13.431 1.323 1.00 96.31 255 LEU A C 1
ATOM 1947 O O . LEU A 1 255 ? 18.465 14.634 1.551 1.00 96.31 255 LEU A O 1
ATOM 1951 N N . MET A 1 256 ? 17.936 12.838 0.305 1.00 95.25 256 MET A N 1
ATOM 1952 C CA . MET A 1 256 ? 17.135 13.571 -0.681 1.00 95.25 256 MET A CA 1
ATOM 1953 C C . MET A 1 256 ? 15.687 13.803 -0.253 1.00 95.25 256 MET A C 1
ATOM 1955 O O . MET A 1 256 ? 15.103 14.829 -0.602 1.00 95.25 256 MET A O 1
ATOM 1959 N N . VAL A 1 257 ? 15.082 12.894 0.515 1.00 94.38 257 VAL A N 1
ATOM 1960 C CA . VAL A 1 257 ? 13.677 13.041 0.922 1.00 94.38 257 VAL A CA 1
ATOM 1961 C C . VAL A 1 257 ? 13.505 14.126 1.981 1.00 94.38 257 VAL A C 1
ATOM 1963 O O . VAL A 1 257 ? 12.508 14.844 1.954 1.00 94.38 257 VAL A O 1
ATOM 1966 N N . VAL A 1 258 ? 14.485 14.311 2.872 1.00 93.75 258 VAL A N 1
ATOM 1967 C CA . VAL A 1 258 ? 14.450 15.338 3.927 1.00 93.75 258 VAL A CA 1
ATOM 1968 C C . VAL A 1 258 ? 14.234 16.755 3.368 1.00 93.75 258 VAL A C 1
ATOM 1970 O O . VAL A 1 258 ? 13.258 17.389 3.780 1.00 93.75 258 VAL A O 1
ATOM 1973 N N . PRO A 1 259 ? 15.047 17.277 2.424 1.00 94.00 259 PRO A N 1
ATOM 1974 C CA . PRO A 1 259 ? 14.835 18.617 1.875 1.00 94.00 259 PRO A CA 1
ATOM 1975 C C . PRO A 1 259 ? 13.537 18.727 1.064 1.00 94.00 259 PRO A C 1
ATOM 1977 O O . PRO A 1 259 ? 12.855 19.749 1.155 1.00 94.00 259 PRO A O 1
ATOM 1980 N N . VAL A 1 260 ? 13.145 17.679 0.325 1.00 91.88 260 VAL A N 1
ATOM 1981 C CA . VAL A 1 260 ? 11.872 17.654 -0.421 1.00 91.88 260 VAL A CA 1
ATOM 1982 C C . VAL A 1 260 ? 10.691 17.807 0.536 1.00 91.88 260 VAL A C 1
ATOM 1984 O O . VAL A 1 260 ? 9.822 18.655 0.335 1.00 91.88 260 VAL A O 1
ATOM 1987 N N . ILE A 1 261 ? 10.673 17.028 1.615 1.00 91.25 261 ILE A N 1
ATOM 1988 C CA . ILE A 1 261 ? 9.594 17.064 2.600 1.00 91.25 261 ILE A CA 1
ATOM 1989 C C . ILE A 1 261 ? 9.613 18.360 3.406 1.00 91.25 261 ILE A C 1
ATOM 1991 O O . ILE A 1 261 ? 8.549 18.928 3.643 1.00 91.25 261 ILE A O 1
ATOM 1995 N N . ALA A 1 262 ? 10.787 18.886 3.761 1.00 90.81 262 ALA A N 1
ATOM 1996 C CA . ALA A 1 262 ? 10.898 20.195 4.401 1.00 90.81 262 ALA A CA 1
ATOM 1997 C C . ALA A 1 262 ? 10.287 21.305 3.525 1.00 90.81 262 ALA A C 1
ATOM 1999 O O . ALA A 1 262 ? 9.506 22.122 4.020 1.00 90.81 262 ALA A O 1
ATOM 2000 N N . ALA A 1 263 ? 10.563 21.298 2.215 1.00 90.94 263 ALA A N 1
ATOM 2001 C CA . ALA A 1 263 ? 9.970 22.241 1.269 1.00 90.94 263 ALA A CA 1
ATOM 2002 C C . ALA A 1 263 ? 8.440 22.090 1.199 1.00 90.94 263 ALA A C 1
ATOM 2004 O O . ALA A 1 263 ? 7.720 23.085 1.322 1.00 90.94 263 ALA A O 1
ATOM 2005 N N . VAL A 1 264 ? 7.936 20.858 1.084 1.00 88.00 264 VAL A N 1
ATOM 2006 C CA . VAL A 1 264 ? 6.493 20.564 1.045 1.00 88.00 264 VAL A CA 1
ATOM 2007 C C . VAL A 1 264 ? 5.798 21.025 2.320 1.00 88.00 264 VAL A C 1
ATOM 2009 O O . VAL A 1 264 ? 4.799 21.735 2.237 1.00 88.00 264 VAL A O 1
ATOM 2012 N N . LEU A 1 265 ? 6.334 20.688 3.493 1.00 85.75 265 LEU A N 1
ATOM 2013 C CA . LEU A 1 265 ? 5.759 21.104 4.769 1.00 85.75 265 LEU A CA 1
ATOM 2014 C C . LEU A 1 265 ? 5.793 22.621 4.930 1.00 85.75 265 LEU A C 1
ATOM 2016 O O . LEU A 1 265 ? 4.803 23.206 5.360 1.00 85.75 265 LEU A O 1
ATOM 2020 N N . SER A 1 266 ? 6.881 23.282 4.528 1.00 86.81 266 SER A N 1
ATOM 2021 C CA . SER A 1 266 ? 6.957 24.746 4.569 1.00 86.81 266 SER A CA 1
ATOM 2022 C C . SER A 1 266 ? 5.881 25.402 3.694 1.00 86.81 266 SER A C 1
ATOM 2024 O O . SER A 1 266 ? 5.305 26.420 4.079 1.00 86.81 266 SER A O 1
ATOM 2026 N N . PHE A 1 267 ? 5.568 24.801 2.543 1.00 85.19 267 PHE A N 1
ATOM 2027 C CA . PHE A 1 267 ? 4.513 25.256 1.644 1.00 85.19 267 PHE A CA 1
ATOM 2028 C C . PHE A 1 267 ? 3.114 24.955 2.201 1.00 85.19 267 PHE A C 1
ATOM 2030 O O . PHE A 1 267 ? 2.231 25.813 2.158 1.00 85.19 267 PHE A O 1
ATOM 2037 N N . GLU A 1 268 ? 2.898 23.760 2.754 1.00 78.25 268 GLU A N 1
ATOM 2038 C CA . GLU A 1 268 ? 1.607 23.355 3.314 1.00 78.25 268 GLU A CA 1
ATOM 2039 C C . GLU A 1 268 ? 1.252 24.114 4.596 1.00 78.25 268 GLU A C 1
ATOM 2041 O O . GLU A 1 268 ? 0.100 24.521 4.742 1.00 78.25 268 GLU A O 1
ATOM 2046 N N . LEU A 1 269 ? 2.222 24.387 5.474 1.00 74.69 269 LEU A N 1
ATOM 2047 C CA . LEU A 1 269 ? 2.026 25.161 6.708 1.00 74.69 269 LEU A CA 1
ATOM 2048 C C . LEU A 1 269 ? 1.697 26.635 6.439 1.00 74.69 269 LEU A C 1
ATOM 2050 O O . LEU A 1 269 ? 0.954 27.251 7.201 1.00 74.69 269 LEU A O 1
ATOM 2054 N N . ARG A 1 270 ? 2.192 27.209 5.335 1.00 77.00 270 ARG A N 1
ATOM 2055 C CA . ARG A 1 270 ? 1.829 28.575 4.906 1.00 77.00 270 ARG A CA 1
ATOM 2056 C C . ARG A 1 270 ? 0.382 28.673 4.422 1.00 77.00 270 ARG A C 1
ATOM 2058 O O . ARG A 1 270 ? -0.174 29.768 4.340 1.00 77.00 270 ARG A O 1
ATOM 2065 N N . ARG A 1 271 ? -0.249 27.544 4.094 1.00 70.06 271 ARG A N 1
ATOM 2066 C CA . ARG A 1 271 ? -1.614 27.504 3.576 1.00 70.06 271 ARG A CA 1
ATOM 2067 C C . ARG A 1 271 ? -2.612 27.485 4.733 1.00 70.06 271 ARG A C 1
ATOM 2069 O O . ARG A 1 271 ? -2.984 26.419 5.216 1.00 70.06 271 ARG A O 1
ATOM 2076 N N . ARG A 1 272 ? -3.118 28.658 5.132 1.00 56.59 272 ARG A N 1
ATOM 2077 C CA . ARG A 1 272 ? -4.303 28.741 6.007 1.00 56.59 272 ARG A CA 1
ATOM 2078 C C . ARG A 1 272 ? -5.476 28.023 5.326 1.00 56.59 272 ARG A C 1
ATOM 2080 O O . ARG A 1 272 ? -5.774 28.286 4.160 1.00 56.59 272 ARG A O 1
ATOM 2087 N N . ARG A 1 273 ? -6.104 27.068 6.016 1.00 59.31 273 ARG A N 1
ATOM 2088 C CA . ARG A 1 273 ? -7.251 26.303 5.502 1.00 59.31 273 ARG A CA 1
ATOM 2089 C C . ARG A 1 273 ? -8.480 26.564 6.368 1.00 59.31 273 ARG A C 1
ATOM 2091 O O . ARG A 1 273 ? -8.817 25.742 7.208 1.00 59.31 273 ARG A O 1
ATOM 2098 N N . ASP A 1 274 ? -9.183 27.654 6.087 1.00 59.12 274 ASP A N 1
ATOM 2099 C CA . ASP A 1 274 ? -10.554 27.860 6.571 1.00 59.12 274 ASP A CA 1
ATOM 2100 C C . ASP A 1 274 ? -11.539 27.280 5.551 1.00 59.12 274 ASP A C 1
ATOM 2102 O O . ASP A 1 274 ? -12.243 27.996 4.843 1.00 59.12 274 ASP A O 1
ATOM 2106 N N . LEU A 1 275 ? -11.518 25.956 5.393 1.00 64.44 275 LEU A N 1
ATOM 2107 C CA . LEU A 1 275 ? -12.356 25.260 4.418 1.00 64.44 275 LEU A CA 1
ATOM 2108 C C . LEU A 1 275 ? -13.249 24.273 5.143 1.00 64.44 275 LEU A C 1
ATOM 2110 O O . LEU A 1 275 ? -12.764 23.400 5.862 1.00 64.44 275 LEU A O 1
ATOM 2114 N N . GLN A 1 276 ? -14.554 24.403 4.930 1.00 65.88 276 GLN A N 1
ATOM 2115 C CA . GLN A 1 276 ? -15.506 23.420 5.416 1.00 65.88 276 GLN A CA 1
ATOM 2116 C C . GLN A 1 276 ? -15.582 22.268 4.412 1.00 65.88 276 GLN A C 1
ATOM 2118 O O . GLN A 1 276 ? -15.574 22.478 3.196 1.00 65.88 276 GLN A O 1
ATOM 2123 N N . ALA A 1 277 ? -15.630 21.039 4.925 1.00 71.38 277 ALA A N 1
ATOM 2124 C CA . ALA A 1 277 ? -15.861 19.867 4.093 1.00 71.38 277 ALA A CA 1
ATOM 2125 C C . ALA A 1 277 ? -17.286 19.906 3.521 1.00 71.38 277 ALA A C 1
ATOM 2127 O O . ALA A 1 277 ? -18.233 20.255 4.235 1.00 71.38 277 ALA A O 1
ATOM 2128 N N . ALA A 1 278 ? -17.437 19.528 2.248 1.00 75.31 278 ALA A N 1
ATOM 2129 C CA . ALA A 1 278 ? -18.748 19.321 1.642 1.00 75.31 278 ALA A CA 1
ATOM 2130 C C . ALA A 1 278 ? -19.588 18.348 2.482 1.00 75.31 278 ALA A C 1
ATOM 2132 O O . ALA A 1 278 ? -19.093 17.318 2.937 1.00 75.31 278 ALA A O 1
ATOM 2133 N N . ARG A 1 279 ? -20.860 18.698 2.705 1.00 76.56 279 ARG A N 1
ATOM 2134 C CA . ARG A 1 279 ? -21.821 17.871 3.458 1.00 76.56 279 ARG A CA 1
ATOM 2135 C C . ARG A 1 279 ? -22.801 17.123 2.559 1.00 76.56 279 ARG A C 1
ATOM 2137 O O . ARG A 1 279 ? -23.433 16.175 3.009 1.00 76.56 279 ARG A O 1
ATOM 2144 N N . ASP A 1 280 ? -22.928 17.556 1.310 1.00 87.12 280 ASP A N 1
ATOM 2145 C CA . ASP A 1 280 ? -23.820 16.938 0.341 1.00 87.12 280 ASP A CA 1
ATOM 2146 C C . ASP A 1 280 ? -23.221 15.641 -0.230 1.00 87.12 280 ASP A C 1
ATOM 2148 O O . ASP A 1 280 ? -22.059 15.596 -0.636 1.00 87.12 280 ASP A O 1
ATOM 2152 N N . THR A 1 281 ? -24.036 14.585 -0.282 1.00 87.50 281 THR A N 1
ATOM 2153 C CA . THR A 1 281 ? -23.592 13.250 -0.709 1.00 87.50 281 THR A CA 1
ATOM 2154 C C . THR A 1 281 ? -23.264 13.219 -2.198 1.00 87.50 281 THR A C 1
ATOM 2156 O O . THR A 1 281 ? -22.257 12.622 -2.575 1.00 87.50 281 THR A O 1
ATOM 2159 N N . ALA A 1 282 ? -24.059 13.884 -3.044 1.00 88.12 282 ALA A N 1
ATOM 2160 C CA . ALA A 1 282 ? -23.808 13.907 -4.485 1.00 88.12 282 ALA A CA 1
ATOM 2161 C C . ALA A 1 282 ? -22.478 14.608 -4.796 1.00 88.12 282 ALA A C 1
ATOM 2163 O O . ALA A 1 282 ? -21.672 14.097 -5.572 1.00 88.12 282 ALA A O 1
ATOM 2164 N N . THR A 1 283 ? -22.202 15.717 -4.110 1.00 88.94 283 THR A N 1
ATOM 2165 C CA . THR A 1 283 ? -20.941 16.465 -4.211 1.00 88.94 283 THR A CA 1
ATOM 2166 C C . THR A 1 283 ? -19.741 15.642 -3.729 1.00 88.94 283 THR A C 1
ATOM 2168 O O . THR A 1 283 ? -18.695 15.638 -4.381 1.00 88.94 283 THR A O 1
ATOM 2171 N N . ILE A 1 284 ? -19.880 14.902 -2.620 1.00 89.31 284 ILE A N 1
ATOM 2172 C CA . ILE A 1 284 ? -18.831 13.995 -2.118 1.00 89.31 284 ILE A CA 1
ATOM 2173 C C . ILE A 1 284 ? -18.543 12.884 -3.131 1.00 89.31 284 ILE A C 1
ATOM 2175 O O . ILE A 1 284 ? -17.377 12.617 -3.425 1.00 89.31 284 ILE A O 1
ATOM 2179 N N . VAL A 1 285 ? -19.584 12.253 -3.684 1.00 90.62 285 VAL A N 1
ATOM 2180 C CA . VAL A 1 285 ? -19.439 11.178 -4.677 1.00 90.62 285 VAL A CA 1
ATOM 2181 C C . VAL A 1 285 ? -18.803 11.713 -5.957 1.00 90.62 285 VAL A C 1
ATOM 2183 O O . VAL A 1 285 ? -17.802 11.160 -6.406 1.00 90.62 285 VAL A O 1
ATOM 2186 N N . ALA A 1 286 ? -19.307 12.819 -6.508 1.00 90.56 286 ALA A N 1
ATOM 2187 C CA . ALA A 1 286 ? -18.752 13.437 -7.710 1.00 90.56 286 ALA A CA 1
ATOM 2188 C C . ALA A 1 286 ? -17.287 13.861 -7.510 1.00 90.56 286 ALA A C 1
ATOM 2190 O O . ALA A 1 286 ? -16.435 13.573 -8.351 1.00 90.56 286 ALA A O 1
ATOM 2191 N N . GLY A 1 287 ? -16.968 14.478 -6.368 1.00 91.44 287 GLY A N 1
ATOM 2192 C CA . GLY A 1 287 ? -15.601 14.846 -6.002 1.00 91.44 287 GLY A CA 1
ATOM 2193 C C . GLY A 1 287 ? -14.682 13.634 -5.837 1.00 91.44 287 GLY A C 1
ATOM 2194 O O . GLY A 1 287 ? -13.557 13.645 -6.334 1.00 91.44 287 GLY A O 1
ATOM 2195 N N . GLY A 1 288 ? -15.156 12.566 -5.194 1.00 91.81 288 GLY A N 1
ATOM 2196 C CA . GLY A 1 288 ? -14.413 11.312 -5.042 1.00 91.81 288 GLY A CA 1
ATOM 2197 C C . GLY A 1 288 ? -14.148 10.610 -6.376 1.00 91.81 288 GLY A C 1
ATOM 2198 O O . GLY A 1 288 ? -13.028 10.150 -6.615 1.00 91.81 288 GLY A O 1
ATOM 2199 N N . VAL A 1 289 ? -15.140 10.583 -7.272 1.00 93.00 289 VAL A N 1
ATOM 2200 C CA . VAL A 1 289 ? -15.004 10.042 -8.634 1.00 93.00 289 VAL A CA 1
ATOM 2201 C C . VAL A 1 289 ? -14.005 10.868 -9.439 1.00 93.00 289 VAL A C 1
ATOM 2203 O O . VAL A 1 289 ? -13.083 10.295 -10.010 1.00 93.00 289 VAL A O 1
ATOM 2206 N N . ALA A 1 290 ? -14.112 12.200 -9.430 1.00 93.88 290 ALA A N 1
ATOM 2207 C CA . ALA A 1 290 ? -13.175 13.076 -10.138 1.00 93.88 290 ALA A CA 1
ATOM 2208 C C . ALA A 1 290 ? -11.735 12.955 -9.607 1.00 93.88 290 ALA A C 1
ATOM 2210 O O . ALA A 1 290 ? -10.786 12.920 -10.394 1.00 93.88 290 ALA A O 1
ATOM 2211 N N . LEU A 1 291 ? -11.564 12.829 -8.285 1.00 93.94 291 LEU A N 1
ATOM 2212 C CA . LEU A 1 291 ? -10.264 12.604 -7.649 1.00 93.94 291 LEU A CA 1
ATOM 2213 C C . LEU A 1 291 ? -9.658 11.277 -8.112 1.00 93.94 291 LEU A C 1
ATOM 2215 O O . LEU A 1 291 ? -8.510 11.246 -8.552 1.00 93.94 291 LEU A O 1
ATOM 2219 N N . SER A 1 292 ? -10.439 10.199 -8.034 1.00 94.44 292 SER A N 1
ATOM 2220 C CA . SER A 1 292 ? -9.996 8.851 -8.400 1.00 94.44 292 SER A CA 1
ATOM 2221 C C . SER A 1 292 ? -9.695 8.753 -9.894 1.00 94.44 292 SER A C 1
ATOM 2223 O O . SER A 1 292 ? -8.654 8.226 -10.269 1.00 94.44 292 SER A O 1
ATOM 2225 N N . ALA A 1 293 ? -10.538 9.338 -10.749 1.00 95.00 293 ALA A N 1
ATOM 2226 C CA . ALA A 1 293 ? -10.313 9.397 -12.190 1.00 95.00 293 ALA A CA 1
ATOM 2227 C C . ALA A 1 293 ? -9.035 10.177 -12.532 1.00 95.00 293 ALA A C 1
ATOM 2229 O O . ALA A 1 293 ? -8.218 9.696 -13.310 1.00 95.00 293 ALA A O 1
ATOM 2230 N N . GLY A 1 294 ? -8.809 11.340 -11.910 1.00 95.00 294 GLY A N 1
ATOM 2231 C CA . GLY A 1 294 ? -7.588 12.122 -12.130 1.00 95.00 294 GLY A CA 1
ATOM 2232 C C . GLY A 1 294 ? -6.316 11.368 -11.725 1.00 95.00 294 GLY A C 1
ATOM 2233 O O . GLY A 1 294 ? -5.320 11.399 -12.446 1.00 95.00 294 GLY A O 1
ATOM 2234 N N . ILE A 1 295 ? -6.353 10.646 -10.603 1.00 94.94 295 ILE A N 1
ATOM 2235 C CA . ILE A 1 295 ? -5.235 9.802 -10.155 1.00 94.94 295 ILE A CA 1
ATOM 2236 C C . ILE A 1 295 ? -5.037 8.608 -11.104 1.00 94.94 295 ILE A C 1
ATOM 2238 O O . ILE A 1 295 ? -3.902 8.313 -11.468 1.00 94.94 295 ILE A O 1
ATOM 2242 N N . ALA A 1 296 ? -6.116 7.954 -11.543 1.00 94.69 296 ALA A N 1
ATOM 2243 C CA . ALA A 1 296 ? -6.056 6.824 -12.470 1.00 94.69 296 ALA A CA 1
ATOM 2244 C C . ALA A 1 296 ? -5.502 7.223 -13.845 1.00 94.69 296 ALA A C 1
ATOM 2246 O O . ALA A 1 296 ? -4.683 6.498 -14.399 1.00 94.69 296 ALA A O 1
ATOM 2247 N N . VAL A 1 297 ? -5.877 8.396 -14.364 1.00 96.00 297 VAL A N 1
ATOM 2248 C CA . VAL A 1 297 ? -5.313 8.948 -15.608 1.00 96.00 297 VAL A CA 1
ATOM 2249 C C . VAL A 1 297 ? -3.814 9.212 -15.459 1.00 96.00 297 VAL A C 1
ATOM 2251 O O . VAL A 1 297 ? -3.045 8.849 -16.348 1.00 96.00 297 VAL A O 1
ATOM 2254 N N . ALA A 1 298 ? -3.383 9.792 -14.334 1.00 94.88 298 ALA A N 1
ATOM 2255 C CA . ALA A 1 298 ? -1.963 10.015 -14.066 1.00 94.88 298 ALA A CA 1
ATOM 2256 C C . ALA A 1 298 ? -1.175 8.703 -13.950 1.00 94.88 298 ALA A C 1
ATOM 2258 O O . ALA A 1 298 ? -0.068 8.612 -14.466 1.00 94.88 298 ALA A O 1
ATOM 2259 N N . LEU A 1 299 ? -1.753 7.683 -13.317 1.00 93.75 299 LEU A N 1
ATOM 2260 C CA . LEU A 1 299 ? -1.157 6.352 -13.228 1.00 93.75 299 LEU A CA 1
ATOM 2261 C C . LEU A 1 299 ? -1.053 5.676 -14.605 1.00 93.75 299 LEU A C 1
ATOM 2263 O O . LEU A 1 299 ? -0.011 5.127 -14.940 1.00 93.75 299 LEU A O 1
ATOM 2267 N N . ALA A 1 300 ? -2.118 5.719 -15.407 1.00 93.19 300 ALA A N 1
ATOM 2268 C CA . ALA A 1 300 ? -2.171 5.024 -16.692 1.00 93.19 300 ALA A CA 1
ATOM 2269 C C . ALA A 1 300 ? -1.250 5.657 -17.747 1.00 93.19 300 ALA A C 1
ATOM 2271 O O . ALA A 1 300 ? -0.628 4.948 -18.534 1.00 93.19 300 ALA A O 1
ATOM 2272 N N . LEU A 1 301 ? -1.164 6.989 -17.767 1.00 93.56 301 LEU A N 1
ATOM 2273 C CA . LEU A 1 301 ? -0.434 7.743 -18.791 1.00 93.56 301 LEU A CA 1
ATOM 2274 C C . LEU A 1 301 ? 0.928 8.270 -18.309 1.00 93.56 301 LEU A C 1
ATOM 2276 O O . LEU A 1 301 ? 1.595 8.988 -19.052 1.00 93.56 301 LEU A O 1
ATOM 2280 N N . GLY A 1 302 ? 1.347 7.947 -17.084 1.00 92.00 302 GLY A N 1
ATOM 2281 C CA . GLY A 1 302 ? 2.615 8.400 -16.520 1.00 92.00 302 GLY A CA 1
ATOM 2282 C C . GLY A 1 302 ? 2.649 9.891 -16.157 1.00 92.00 302 GLY A C 1
ATOM 2283 O O . GLY A 1 302 ? 1.639 10.599 -16.149 1.00 92.00 302 GLY A O 1
ATOM 2284 N N . ALA A 1 303 ? 3.844 10.398 -15.855 1.00 90.31 303 ALA A N 1
ATOM 2285 C CA . ALA A 1 303 ? 4.077 11.816 -15.583 1.00 90.31 303 ALA A CA 1
ATOM 2286 C C . ALA A 1 303 ? 3.641 12.711 -16.760 1.00 90.31 303 ALA A C 1
ATOM 2288 O O . ALA A 1 303 ? 2.943 13.708 -16.559 1.00 90.31 303 ALA A O 1
ATOM 2289 N N . TRP A 1 304 ? 3.955 12.311 -17.990 1.00 91.31 304 TRP A N 1
ATOM 2290 C CA . TRP A 1 304 ? 3.525 12.964 -19.217 1.00 91.31 304 TRP A CA 1
ATOM 2291 C C . TRP A 1 304 ? 2.819 11.995 -20.173 1.00 91.31 304 TRP A C 1
ATOM 2293 O O . TRP A 1 304 ? 3.392 10.953 -20.497 1.00 91.31 304 TRP A O 1
ATOM 2303 N N . PRO A 1 305 ? 1.629 12.358 -20.694 1.00 92.06 305 PRO A N 1
ATOM 2304 C CA . PRO A 1 305 ? 0.820 13.540 -20.355 1.00 92.06 305 PRO A CA 1
ATOM 2305 C C . PRO A 1 305 ? -0.062 13.334 -19.104 1.00 92.06 305 PRO A C 1
ATOM 2307 O O . PRO A 1 305 ? -0.852 14.213 -18.753 1.00 92.06 305 PRO A O 1
ATOM 2310 N N . GLY A 1 306 ? 0.031 12.179 -18.437 1.00 93.25 306 GLY A N 1
ATOM 2311 C CA . GLY A 1 306 ? -0.923 11.761 -17.409 1.00 93.25 306 GLY A CA 1
ATOM 2312 C C . GLY A 1 306 ? -1.041 12.694 -16.214 1.00 93.25 306 GLY A C 1
ATOM 2313 O O . GLY A 1 306 ? -2.162 12.985 -15.798 1.00 93.25 306 GLY A O 1
ATOM 2314 N N . ALA A 1 307 ? 0.062 13.222 -15.675 1.00 92.50 307 ALA A N 1
ATOM 2315 C CA . ALA A 1 307 ? -0.021 14.147 -14.544 1.00 92.50 307 ALA A CA 1
ATOM 2316 C C . ALA A 1 307 ? -0.729 15.453 -14.928 1.00 92.50 307 ALA A C 1
ATOM 2318 O O . ALA A 1 307 ? -1.525 15.958 -14.139 1.00 92.50 307 ALA A O 1
ATOM 2319 N N . LEU A 1 308 ? -0.507 15.969 -16.144 1.00 93.06 308 LEU A N 1
ATOM 2320 C CA . LEU A 1 308 ? -1.164 17.184 -16.636 1.00 93.06 308 LEU A CA 1
ATOM 2321 C C . LEU A 1 308 ? -2.687 17.003 -16.707 1.00 93.06 308 LEU A C 1
ATOM 2323 O O . LEU A 1 308 ? -3.435 17.822 -16.173 1.00 93.06 308 LEU A O 1
ATOM 2327 N N . LEU A 1 309 ? -3.140 15.904 -17.312 1.00 94.06 309 LEU A N 1
ATOM 2328 C CA . LEU A 1 309 ? -4.565 15.574 -17.404 1.00 94.06 309 LEU A CA 1
ATOM 2329 C C . LEU A 1 309 ? -5.156 15.254 -16.023 1.00 94.06 309 LEU A C 1
ATOM 2331 O O . LEU A 1 309 ? -6.240 15.720 -15.672 1.00 94.06 309 LEU A O 1
ATOM 2335 N N . GLY A 1 310 ? -4.413 14.514 -15.202 1.00 93.19 310 GLY A N 1
ATOM 2336 C CA . GLY A 1 310 ? -4.813 14.139 -13.852 1.00 93.19 310 GLY A CA 1
ATOM 2337 C C . GLY A 1 310 ? -5.015 15.341 -12.930 1.00 93.19 310 GLY A C 1
ATOM 2338 O O . GLY A 1 310 ? -5.957 15.349 -12.134 1.00 93.19 310 GLY A O 1
ATOM 2339 N N . VAL A 1 311 ? -4.199 16.399 -13.063 1.00 93.25 311 VAL A N 1
ATOM 2340 C CA . VAL A 1 311 ? -4.380 17.655 -12.311 1.00 93.25 311 VAL A CA 1
ATOM 2341 C C . VAL A 1 311 ? -5.770 18.235 -12.525 1.00 93.25 311 VAL A C 1
ATOM 2343 O O . VAL A 1 311 ? -6.342 18.711 -11.549 1.00 93.25 311 VAL A O 1
ATOM 2346 N N . VAL A 1 312 ? -6.333 18.170 -13.735 1.00 92.19 312 VAL A N 1
ATOM 2347 C CA . VAL A 1 312 ? -7.671 18.710 -14.026 1.00 92.19 312 VAL A CA 1
ATOM 2348 C C . VAL A 1 312 ? -8.732 18.005 -13.180 1.00 92.19 312 VAL A C 1
ATOM 2350 O O . VAL A 1 312 ? -9.496 18.668 -12.477 1.00 92.19 312 VAL A O 1
ATOM 2353 N N . GLY A 1 313 ? -8.725 16.668 -13.159 1.00 88.56 313 GLY A N 1
ATOM 2354 C CA . GLY A 1 313 ? -9.658 15.878 -12.345 1.00 88.56 313 GLY A CA 1
ATOM 2355 C C . GLY A 1 313 ? -9.489 16.131 -10.844 1.00 88.56 313 GLY A C 1
ATOM 2356 O O . GLY A 1 313 ? -10.461 16.358 -10.122 1.00 88.56 313 GLY A O 1
ATOM 2357 N N . VAL A 1 314 ? -8.241 16.197 -10.368 1.00 90.38 314 VAL A N 1
ATOM 2358 C CA . VAL A 1 314 ? -7.951 16.471 -8.952 1.00 90.38 314 VAL A CA 1
ATOM 2359 C C . VAL A 1 314 ? -8.275 17.921 -8.561 1.00 90.38 314 VAL A C 1
ATOM 2361 O O . VAL A 1 314 ? -8.653 18.177 -7.416 1.00 90.38 314 VAL A O 1
ATOM 2364 N N . ALA A 1 315 ? -8.145 18.877 -9.480 1.00 90.06 315 ALA A N 1
ATOM 2365 C CA . ALA A 1 315 ? -8.528 20.269 -9.270 1.00 90.06 315 ALA A CA 1
ATOM 2366 C C . ALA A 1 315 ? -10.052 20.417 -9.205 1.00 90.06 315 ALA A C 1
ATOM 2368 O O . ALA A 1 315 ? -10.541 21.052 -8.271 1.00 90.06 315 ALA A O 1
ATOM 2369 N N . ALA A 1 316 ? -10.790 19.766 -10.110 1.00 88.25 316 ALA A N 1
ATOM 2370 C CA . ALA A 1 316 ? -12.252 19.710 -10.078 1.00 88.25 316 ALA A CA 1
ATOM 2371 C C . ALA A 1 316 ? -12.759 19.092 -8.764 1.00 88.25 316 ALA A C 1
ATOM 2373 O O . ALA A 1 316 ? -13.577 19.694 -8.070 1.00 88.25 316 ALA A O 1
ATOM 2374 N N . ALA A 1 317 ? -12.184 17.958 -8.348 1.00 89.12 317 ALA A N 1
ATOM 2375 C CA . ALA A 1 317 ? -12.481 17.348 -7.053 1.00 89.12 317 ALA A CA 1
ATOM 2376 C C . ALA A 1 317 ? -12.183 18.293 -5.883 1.00 89.12 317 ALA A C 1
ATOM 2378 O O . ALA A 1 317 ? -12.993 18.460 -4.976 1.00 89.12 317 ALA A O 1
ATOM 2379 N N . SER A 1 318 ? -11.020 18.948 -5.909 1.00 87.50 318 SER A N 1
ATOM 2380 C CA . SER A 1 318 ? -10.637 19.927 -4.893 1.00 87.50 318 SER A CA 1
ATOM 2381 C C . SER A 1 318 ? -11.581 21.131 -4.862 1.00 87.50 318 SER A C 1
ATOM 2383 O O . SER A 1 318 ? -11.722 21.724 -3.799 1.00 87.50 318 SER A O 1
ATOM 2385 N N . TRP A 1 319 ? -12.183 21.520 -5.986 1.00 85.12 319 TRP A N 1
ATOM 2386 C CA . TRP A 1 319 ? -13.166 22.598 -6.049 1.00 85.12 319 TRP A CA 1
ATOM 2387 C C . TRP A 1 319 ? -14.500 22.162 -5.438 1.00 85.12 319 TRP A C 1
ATOM 2389 O O . TRP A 1 319 ? -14.977 22.805 -4.510 1.00 85.12 319 TRP A O 1
ATOM 2399 N N . TRP A 1 320 ? -15.056 21.031 -5.879 1.00 84.06 320 TRP A N 1
ATOM 2400 C CA . TRP A 1 320 ? -16.347 20.530 -5.393 1.00 84.06 320 TRP A CA 1
ATOM 2401 C C . TRP A 1 320 ? -16.335 20.128 -3.917 1.00 84.06 320 TRP A C 1
ATOM 2403 O O . TRP A 1 320 ? -17.307 20.355 -3.206 1.00 84.06 320 TRP A O 1
ATOM 2413 N N . LEU A 1 321 ? -15.229 19.568 -3.421 1.00 83.94 321 LEU A N 1
ATOM 2414 C CA . LEU A 1 321 ? -15.132 19.119 -2.028 1.00 83.94 321 LEU A CA 1
ATOM 2415 C C . LEU A 1 321 ? -14.886 20.261 -1.026 1.00 83.94 321 LEU A C 1
ATOM 2417 O O . LEU A 1 321 ? -14.890 20.016 0.184 1.00 83.94 321 LEU A O 1
ATOM 2421 N N . ARG A 1 322 ? -14.669 21.495 -1.501 1.00 80.88 322 ARG A N 1
ATOM 2422 C CA . ARG A 1 322 ? -14.504 22.687 -0.661 1.00 80.88 322 ARG A CA 1
ATOM 2423 C C . ARG A 1 322 ? -15.804 23.473 -0.618 1.00 80.88 322 ARG A C 1
ATOM 2425 O O . ARG A 1 322 ? -16.280 23.938 -1.646 1.00 80.88 322 ARG A O 1
ATOM 2432 N N . VAL A 1 323 ? -16.314 23.713 0.584 1.00 66.25 323 VAL A N 1
ATOM 2433 C CA . VAL A 1 323 ? -17.377 24.697 0.802 1.00 66.25 323 VAL A CA 1
ATOM 2434 C C . VAL A 1 323 ? -16.741 25.953 1.384 1.00 66.25 323 VAL A C 1
ATOM 2436 O O . VAL A 1 323 ? -16.030 25.889 2.393 1.00 66.25 323 VAL A O 1
ATOM 2439 N N . ALA A 1 324 ? -16.962 27.092 0.722 1.00 56.19 324 ALA A N 1
ATOM 2440 C CA . ALA A 1 324 ? -16.579 28.385 1.271 1.00 56.19 324 ALA A CA 1
ATOM 2441 C C . ALA A 1 324 ? -17.378 28.629 2.565 1.00 56.19 324 ALA A C 1
ATOM 2443 O O . ALA A 1 324 ? -18.584 28.367 2.581 1.00 56.19 324 ALA A O 1
ATOM 2444 N N . PRO A 1 325 ? -16.741 29.094 3.653 1.00 56.19 325 PRO A N 1
ATOM 2445 C CA . PRO A 1 325 ? -17.478 29.455 4.852 1.00 56.19 325 PRO A CA 1
ATOM 2446 C C . PRO A 1 325 ? -18.554 30.505 4.522 1.00 56.19 325 PRO A C 1
ATOM 2448 O O . PRO A 1 325 ? -18.319 31.363 3.665 1.00 56.19 325 PRO A O 1
ATOM 2451 N N . PRO A 1 326 ? -19.731 30.457 5.173 1.00 54.06 326 PRO A N 1
ATOM 2452 C CA . PRO A 1 326 ? -20.758 31.469 4.970 1.00 54.06 326 PRO A CA 1
ATOM 2453 C C . PRO A 1 326 ? -20.199 32.871 5.283 1.00 54.06 326 PRO A C 1
ATOM 2455 O O . PRO A 1 326 ? -19.400 33.014 6.220 1.00 54.06 326 PRO A O 1
ATOM 2458 N N . PRO A 1 327 ? -20.592 33.911 4.523 1.00 48.88 327 PRO A N 1
ATOM 2459 C CA . PRO A 1 327 ? -20.130 35.273 4.769 1.00 48.88 327 PRO A CA 1
ATOM 2460 C C . PRO A 1 327 ? -20.513 35.692 6.197 1.00 48.88 327 PRO A C 1
ATOM 2462 O O . PRO A 1 327 ? -21.690 35.711 6.545 1.00 48.88 327 PRO A O 1
ATOM 2465 N N . GLY A 1 328 ? -19.507 35.968 7.037 1.00 58.59 328 GLY A N 1
ATOM 2466 C CA . GLY A 1 328 ? -19.679 36.355 8.446 1.00 58.59 328 GLY A CA 1
ATOM 2467 C C . GLY A 1 328 ? -18.934 35.493 9.473 1.00 58.59 328 GLY A C 1
ATOM 2468 O O . GLY A 1 328 ? -18.848 35.887 10.630 1.00 58.59 328 GLY A O 1
ATOM 2469 N N . SER A 1 329 ? -18.344 34.352 9.087 1.00 55.22 329 SER A N 1
ATOM 2470 C CA . SER A 1 329 ? -17.560 33.510 10.014 1.00 55.22 329 SER A CA 1
ATOM 2471 C C . SER A 1 329 ? -16.053 33.803 10.027 1.00 55.22 329 SER A C 1
ATOM 2473 O O . SER A 1 329 ? -15.285 32.995 10.555 1.00 55.22 329 SER A O 1
ATOM 2475 N N . ALA A 1 330 ? -15.609 34.910 9.423 1.00 48.31 330 ALA A N 1
ATOM 2476 C CA . ALA A 1 330 ? -14.233 35.371 9.566 1.00 48.31 330 ALA A CA 1
ATOM 2477 C C . ALA A 1 330 ? -14.021 35.738 11.039 1.00 48.31 330 ALA A C 1
ATOM 2479 O O . ALA A 1 330 ? -14.511 36.761 11.510 1.00 48.31 330 ALA A O 1
ATOM 2480 N N . ARG A 1 331 ? -13.353 34.856 11.790 1.00 54.84 331 ARG A N 1
ATOM 2481 C CA . ARG A 1 331 ? -12.910 35.184 13.142 1.00 54.84 331 ARG A CA 1
ATOM 2482 C C . ARG A 1 331 ? -11.932 36.347 13.032 1.00 54.84 331 ARG A C 1
ATOM 2484 O O . ARG A 1 331 ? -10.899 36.224 12.379 1.00 54.84 331 ARG A O 1
ATOM 2491 N N . ASP A 1 332 ? -12.320 37.450 13.658 1.00 43.56 332 ASP A N 1
ATOM 2492 C CA . ASP A 1 332 ? -11.499 38.621 13.930 1.00 43.56 332 ASP A CA 1
ATOM 2493 C C . ASP A 1 332 ? -10.129 38.167 14.477 1.00 43.56 332 ASP A C 1
ATOM 2495 O O . ASP A 1 332 ? -10.096 37.450 15.486 1.00 43.56 332 ASP A O 1
ATOM 2499 N N . PRO A 1 333 ? -9.007 38.470 13.801 1.00 51.91 333 PRO A N 1
ATOM 2500 C CA . PRO A 1 333 ? -7.689 38.105 14.292 1.00 51.91 333 PRO A CA 1
ATOM 2501 C C . PRO A 1 333 ? -7.323 39.035 15.455 1.00 51.91 333 PRO A C 1
ATOM 2503 O O . PRO A 1 333 ? -6.783 40.118 15.241 1.00 51.91 333 PRO A O 1
ATOM 2506 N N . ARG A 1 334 ? -7.622 38.601 16.682 1.00 38.12 334 ARG A N 1
ATOM 2507 C CA . ARG A 1 334 ? -6.932 39.077 17.887 1.00 38.12 334 ARG A CA 1
ATOM 2508 C C . ARG A 1 334 ? -5.721 38.205 18.175 1.00 38.12 334 ARG A C 1
ATOM 2510 O O . ARG A 1 334 ? -5.851 36.968 18.021 1.00 38.12 334 ARG A O 1
#

Secondary structure (DSSP, 8-state):
-HHHHHHHHHHHHHHHTTSHHHHHHTTHHHHTHHHHHHHHHHHHTHHHHHHHHHHHTHHHHHHHHHHHHHHHHHHH---SGGGGGGHHHHHHHS-HHHHHHHHHHHHHHHHHHHHHHHTTSS-SHHHHHHHHHHHHHHHHHHHHTT--S-SSS--TTS--SBTTB-THHHHHHHHHHHHHHHHHHHHHHHHHHHTTHHHHHHHHHHHHHHHHHHHHHHHHHHHHHHHTT--TT-S-TTSHHHHHHHHHHHHHHHHHHHHHHHHHHHHHHT-----EEP--HHHHHHHHHHHHHHHHHHHHHIIIIIIHHHHHHHHHHHHHTEEPPPTT------

Solvent-accessible surface area (backbone atoms only — not comparable to full-atom values): 17199 Å² total; per-residue (Å²): 87,70,66,34,47,51,42,24,52,52,38,54,52,31,54,78,72,68,36,71,71,42,72,82,36,24,53,64,65,16,54,71,45,56,58,54,49,52,48,53,52,45,58,70,42,41,69,58,48,56,50,39,38,72,76,46,41,70,52,43,51,53,50,30,53,49,51,24,46,52,46,43,48,66,32,34,59,73,89,50,82,86,45,48,52,49,34,29,47,35,33,58,77,31,46,64,78,60,28,52,57,22,46,58,30,59,62,41,40,63,55,47,50,51,52,38,43,77,70,59,75,53,70,49,47,68,52,8,49,51,28,32,52,49,10,53,52,40,38,54,51,32,44,63,22,31,30,62,87,19,72,64,70,53,39,99,86,68,40,30,30,50,74,46,33,42,61,50,49,56,15,56,50,28,32,52,53,8,49,50,32,49,42,43,61,63,48,51,54,48,37,68,74,66,65,38,61,63,57,52,51,50,52,58,70,40,42,65,58,51,66,66,47,43,53,63,18,42,52,62,20,52,53,49,32,60,73,68,68,48,55,49,82,33,60,53,96,90,43,73,52,22,56,53,7,48,51,51,40,51,50,35,34,51,64,34,31,52,61,53,49,51,53,51,49,58,56,53,71,68,52,83,78,85,61,43,73,54,84,52,65,69,46,47,50,53,17,51,51,29,31,49,49,9,47,49,41,14,41,74,41,12,27,63,66,11,13,53,60,10,28,54,27,27,45,52,14,57,51,54,38,45,33,79,66,67,94,81,72,75,74,78,88,124

Organism: NCBI:txid2699169

Foldseek 3Di:
DVLLVVLLVVQVVCVVVPNPLCVVCQQLLQQLLVVVLLVLVLVVCLVVLVVCCVVQNCPLLVVLLVQQVVLLCVQQVDPDPVLQQQSQVSSFVGDLVSLLVNSVSLSNNLVSLVVNVVVPVDAALVVLVVLQVQLVVQLVSVVSSNRDPAADAADPVRTYCVRSHHSNVVSVSSNVSSVCRNCVVVVVVVCVVVVCPVVVVVVVVCVVVLSNCLSVLLSVLVVVCVVVVPLLVDDDPPDPSRVRNVVSSVVSSVVRSVVRSVVVCVVVVVDDDPWDFDPDPVLLVQLSVLLSVLSVQCNVCGSPPSSVSSVVSNVSSVVSGTDDPDPPPPPDDD